Protein AF-H2LC19-F1 (afdb_monomer_lite)

Foldseek 3Di:
DPVVVVVVVLCVQCVVVVNNLLVVLLVLLVVLVPDDPPDQVVNLVSQLVSCVSAVDCVECVHPPHLDDPVLNVVLCVQLVHPVSSNRGDGDPVSSVSSNVSSVVSCVVPRVVVSCPDPVNVVVVVVVVVVVVVVVVVVVVVVVVVVVVVVVVVVVVLVVLLVVVVVLLPDPVSLLLLLLVQVLVVALLNVLSVLLVLLVVLLVCLVPPDDPVVSLVSLVVSCCSAQQDPDPPRHSAQDDVVLSVQLVVCSSPDDSCSCVRVSVRSSVVSSVCSVVSVVLCVVQDDVCSNVVSVVSSVVSVVVVVVVVVVVVVVVVVVVVVVVVVVPDPPPCPVVVVVPPDD

Radius of gyration: 43.17 Å; chains: 1; bounding box: 99×79×77 Å

Organism: Oryzias latipes (NCBI:txid8090)

pLDDT: mean 81.9, std 14.27, range [39.5, 97.62]

Structure (mmCIF, N/CA/C/O backbone):
data_AF-H2LC19-F1
#
_entry.id   AF-H2LC19-F1
#
loop_
_atom_site.group_PDB
_atom_site.id
_atom_site.type_symbol
_atom_site.label_atom_id
_atom_site.label_alt_id
_atom_site.label_comp_id
_atom_site.label_asym_id
_atom_site.label_entity_id
_atom_site.label_seq_id
_atom_site.pdbx_PDB_ins_code
_atom_site.Cartn_x
_atom_site.Cartn_y
_atom_site.Cartn_z
_atom_site.occupancy
_atom_site.B_iso_or_equiv
_atom_site.auth_seq_id
_atom_site.auth_comp_id
_atom_site.auth_asym_id
_atom_site.auth_atom_id
_atom_site.pdbx_PDB_model_num
ATOM 1 N N . MET A 1 1 ? -36.951 10.433 7.144 1.00 52.03 1 MET A N 1
ATOM 2 C CA . MET A 1 1 ? -38.429 10.413 7.216 1.00 52.03 1 MET A CA 1
ATOM 3 C C . MET A 1 1 ? -38.769 11.295 8.400 1.00 52.03 1 MET A C 1
ATOM 5 O O . MET A 1 1 ? -38.008 11.217 9.354 1.00 52.03 1 MET A O 1
ATOM 9 N N . ASP A 1 2 ? -39.803 12.134 8.367 1.00 61.81 2 ASP A N 1
ATOM 10 C CA . ASP A 1 2 ? -40.349 12.590 9.649 1.00 61.81 2 ASP A CA 1
ATOM 11 C C . ASP A 1 2 ? -41.388 11.551 10.070 1.00 61.81 2 ASP A C 1
ATOM 13 O O . ASP A 1 2 ? -42.555 11.627 9.696 1.00 61.81 2 ASP A O 1
ATOM 17 N N . GLU A 1 3 ? -40.919 10.492 10.733 1.00 61.22 3 GLU A N 1
ATOM 18 C CA . GLU A 1 3 ? -41.740 9.372 11.232 1.00 61.22 3 GLU A CA 1
ATOM 19 C C . GLU A 1 3 ? -42.932 9.868 12.060 1.00 61.22 3 GLU A C 1
ATOM 21 O O . GLU A 1 3 ? -43.999 9.256 12.067 1.00 61.22 3 GLU A O 1
ATOM 26 N N . ARG A 1 4 ? -42.788 11.047 12.676 1.00 68.94 4 ARG A N 1
ATOM 27 C CA . ARG A 1 4 ? -43.840 11.714 13.443 1.00 68.94 4 ARG A CA 1
ATOM 28 C C . ARG A 1 4 ? -45.030 12.110 12.579 1.00 68.94 4 ARG A C 1
ATOM 30 O O . ARG A 1 4 ? -46.161 12.069 13.048 1.00 68.94 4 ARG A O 1
ATOM 37 N N . GLN A 1 5 ? -44.799 12.484 11.325 1.00 75.69 5 GLN A N 1
ATOM 38 C CA . GLN A 1 5 ? -45.853 12.994 10.455 1.00 75.69 5 GLN A CA 1
ATOM 39 C C . GLN A 1 5 ? -46.708 11.862 9.871 1.00 75.69 5 GLN A C 1
ATOM 41 O O . GLN A 1 5 ? -47.929 11.988 9.805 1.00 75.69 5 GLN A O 1
ATOM 46 N N . GLU A 1 6 ? -46.102 10.716 9.541 1.00 79.31 6 GLU A N 1
ATOM 47 C CA . GLU A 1 6 ? -46.863 9.523 9.138 1.00 79.31 6 GLU A CA 1
ATOM 48 C C . GLU A 1 6 ? -47.638 8.911 10.312 1.00 79.31 6 GLU A C 1
ATOM 50 O O . GLU A 1 6 ? -48.767 8.464 10.117 1.00 79.31 6 GLU A O 1
ATOM 55 N N . LEU A 1 7 ? -47.109 8.986 11.540 1.00 78.69 7 LEU A N 1
ATOM 56 C CA . LEU A 1 7 ? -47.849 8.582 12.737 1.00 78.69 7 LEU A CA 1
ATOM 57 C C . LEU A 1 7 ? -49.131 9.413 12.926 1.00 78.69 7 LEU A C 1
ATOM 59 O O . LEU A 1 7 ? -50.188 8.854 13.199 1.00 78.69 7 LEU A O 1
ATOM 63 N N . ILE A 1 8 ? -49.076 10.733 12.711 1.00 83.25 8 ILE A N 1
ATOM 64 C CA . ILE A 1 8 ? -50.257 11.616 12.789 1.00 83.25 8 ILE A CA 1
ATOM 65 C C . ILE A 1 8 ? -51.311 11.237 11.738 1.00 83.25 8 ILE A C 1
ATOM 67 O O . ILE A 1 8 ? -52.514 11.228 12.024 1.00 83.25 8 ILE A O 1
ATOM 71 N N . HIS A 1 9 ? -50.875 10.906 10.520 1.00 85.12 9 HIS A N 1
ATOM 72 C CA . HIS A 1 9 ? -51.775 10.443 9.467 1.00 85.12 9 HIS A CA 1
ATOM 73 C C . HIS A 1 9 ? -52.413 9.095 9.811 1.00 85.12 9 HIS A C 1
ATOM 75 O O . HIS A 1 9 ? -53.614 8.932 9.606 1.00 85.12 9 HIS A O 1
ATOM 81 N N . PHE A 1 10 ? -51.649 8.168 10.391 1.00 85.44 10 PHE A N 1
ATOM 82 C CA . PHE A 1 10 ? -52.171 6.881 10.841 1.00 85.44 10 PHE A CA 1
ATOM 83 C C . PHE A 1 10 ? -53.175 7.029 11.992 1.00 85.44 10 PHE A C 1
ATOM 85 O O . PHE A 1 10 ? -54.250 6.439 11.958 1.00 85.44 10 PHE A O 1
ATOM 92 N N . MET A 1 11 ? -52.889 7.891 12.971 1.00 84.19 11 MET A N 1
ATOM 93 C CA . MET A 1 11 ? -53.827 8.198 14.057 1.00 84.19 11 MET A CA 1
ATOM 94 C C . MET A 1 11 ? -55.140 8.798 13.539 1.00 84.19 11 MET A C 1
ATOM 96 O O . MET A 1 11 ? -56.212 8.457 14.035 1.00 84.19 11 MET A O 1
ATOM 100 N N . SER A 1 12 ? -55.067 9.673 12.531 1.00 90.00 12 SER A N 1
ATOM 101 C CA . SER A 1 12 ? -56.264 10.238 11.895 1.00 90.00 12 SER A CA 1
ATOM 102 C C . SER A 1 12 ? -57.059 9.157 11.159 1.00 90.00 12 SER A C 1
ATOM 104 O O . SER A 1 12 ? -58.264 9.062 11.351 1.00 90.00 12 SER A O 1
ATOM 106 N N . PHE A 1 13 ? -56.376 8.279 10.417 1.00 91.94 13 PHE A N 1
ATOM 107 C CA . PHE A 1 13 ? -56.992 7.140 9.734 1.00 91.94 13 PHE A CA 1
ATOM 108 C C . PHE A 1 13 ? -57.747 6.213 10.697 1.00 91.94 13 PHE A C 1
ATOM 110 O O . PHE A 1 13 ? -58.896 5.866 10.431 1.00 91.94 13 PHE A O 1
ATOM 117 N N . LEU A 1 14 ? -57.142 5.855 11.835 1.00 89.62 14 LEU A N 1
ATOM 118 C CA . LEU A 1 14 ? -57.795 5.015 12.844 1.00 89.62 14 LEU A CA 1
ATOM 119 C C . LEU A 1 14 ? -59.026 5.688 13.458 1.00 89.62 14 LEU A C 1
ATOM 121 O O . LEU A 1 14 ? -60.005 5.013 13.762 1.00 89.62 14 LEU A O 1
ATOM 125 N N . ARG A 1 15 ? -58.992 7.009 13.655 1.00 90.62 15 ARG A N 1
ATOM 126 C CA . ARG A 1 15 ? -60.151 7.763 14.148 1.00 90.62 15 ARG A CA 1
ATOM 127 C C . ARG A 1 15 ? -61.302 7.732 13.145 1.00 90.62 15 ARG A C 1
ATOM 129 O O . ARG A 1 15 ? -62.436 7.519 13.552 1.00 90.62 15 ARG A O 1
ATOM 136 N N . ASP A 1 16 ? -61.001 7.908 11.864 1.00 90.50 16 ASP A N 1
ATOM 137 C CA . ASP A 1 16 ? -62.012 7.970 10.805 1.00 90.50 16 ASP A CA 1
ATOM 138 C C . ASP A 1 16 ? -62.680 6.601 10.543 1.00 90.50 16 ASP A C 1
ATOM 140 O O . ASP A 1 16 ? -63.782 6.551 10.006 1.00 90.50 16 ASP A O 1
ATOM 144 N N . HIS A 1 17 ? -62.044 5.500 10.968 1.00 88.06 17 HIS A N 1
ATOM 145 C CA . HIS A 1 17 ? -62.581 4.131 10.908 1.00 88.06 17 HIS A CA 1
ATOM 146 C C . HIS A 1 17 ? -63.090 3.615 12.265 1.00 88.06 17 HIS A C 1
ATOM 148 O O . HIS A 1 17 ? -63.255 2.411 12.435 1.00 88.06 17 HIS A O 1
ATOM 154 N N . GLU A 1 18 ? -63.268 4.498 13.254 1.00 86.56 18 GLU A N 1
ATOM 155 C CA . GLU A 1 18 ? -63.703 4.157 14.622 1.00 86.56 18 GLU A CA 1
ATOM 156 C C . GLU A 1 18 ? -62.784 3.153 15.365 1.00 86.56 18 GLU A C 1
ATOM 158 O O . GLU A 1 18 ? -63.078 2.701 16.467 1.00 86.56 18 GLU A O 1
ATOM 163 N N . ALA A 1 19 ? -61.592 2.884 14.829 1.00 88.69 19 ALA A N 1
ATOM 164 C CA . ALA A 1 19 ? -60.608 1.923 15.331 1.00 88.69 19 ALA A CA 1
ATOM 165 C C . ALA A 1 19 ? -59.613 2.525 16.345 1.00 88.69 19 ALA A C 1
ATOM 167 O O . ALA A 1 19 ? -58.720 1.844 16.853 1.00 88.69 19 ALA A O 1
ATOM 168 N N . SER A 1 20 ? -59.748 3.818 16.662 1.00 89.00 20 SER A N 1
ATOM 169 C CA . SER A 1 20 ? -58.867 4.524 17.610 1.00 89.00 20 SER A CA 1
ATOM 170 C C . SER A 1 20 ? -58.811 3.876 19.000 1.00 89.00 20 SER A C 1
ATOM 172 O O . SER A 1 20 ? -57.798 3.997 19.692 1.00 89.00 20 SER A O 1
ATOM 174 N N . VAL A 1 21 ? -59.863 3.148 19.386 1.00 89.75 21 VAL A N 1
ATOM 175 C CA . VAL A 1 21 ? -59.954 2.414 20.654 1.00 89.75 21 VAL A CA 1
ATOM 176 C C . VAL A 1 21 ? -58.810 1.414 20.839 1.00 89.75 21 VAL A C 1
ATOM 178 O O . VAL A 1 21 ? -58.304 1.290 21.953 1.00 89.75 21 VAL A O 1
ATOM 181 N N . HIS A 1 22 ? -58.321 0.785 19.765 1.00 90.38 22 HIS A N 1
ATOM 182 C CA . HIS A 1 22 ? -57.203 -0.157 19.837 1.00 90.38 22 HIS A CA 1
ATOM 183 C C . HIS A 1 22 ? -55.900 0.536 20.227 1.00 90.38 22 HIS A C 1
ATOM 185 O O . HIS A 1 22 ? -55.217 0.120 21.163 1.00 90.38 22 HIS A O 1
ATOM 191 N N . LEU A 1 23 ? -55.582 1.643 19.556 1.00 88.25 23 LEU A N 1
ATOM 192 C CA . LEU A 1 23 ? -54.375 2.408 19.850 1.00 88.25 23 LEU A CA 1
ATOM 193 C C . LEU A 1 23 ? -54.441 3.035 21.251 1.00 88.25 23 LEU A C 1
ATOM 195 O O . LEU A 1 23 ? -53.448 3.021 21.975 1.00 88.25 23 LEU A O 1
ATOM 199 N N . MET A 1 24 ? -55.613 3.532 21.659 1.00 89.06 24 MET A N 1
ATOM 200 C CA . MET A 1 24 ? -55.823 4.054 23.013 1.00 89.06 24 MET A CA 1
ATOM 201 C C . MET A 1 24 ? -55.659 2.968 24.080 1.00 89.06 24 MET A C 1
ATOM 203 O O . MET A 1 24 ? -55.002 3.209 25.087 1.00 89.06 24 MET A O 1
ATOM 207 N N . CYS A 1 25 ? -56.190 1.765 23.845 1.00 90.19 25 CYS A N 1
ATOM 208 C CA . CYS A 1 25 ? -56.013 0.618 24.734 1.00 90.19 25 CYS A CA 1
ATOM 209 C C . CYS A 1 25 ? -54.530 0.288 24.929 1.00 90.19 25 CYS A C 1
ATOM 211 O O . CYS A 1 25 ? -54.071 0.128 26.060 1.00 90.19 25 CYS A O 1
ATOM 213 N N . TRP A 1 26 ? -53.769 0.223 23.836 1.00 90.25 26 TRP A N 1
ATOM 214 C CA . TRP A 1 26 ? -52.346 -0.092 23.888 1.00 90.25 26 TRP A CA 1
ATOM 215 C C . TRP A 1 26 ? -51.535 0.980 24.642 1.00 90.25 26 TRP A C 1
ATOM 217 O O . TRP A 1 26 ? -50.758 0.640 25.540 1.00 90.25 26 TRP A O 1
ATOM 227 N N . LEU A 1 27 ? -51.772 2.265 24.341 1.00 84.94 27 LEU A N 1
ATOM 228 C CA . LEU A 1 27 ? -51.105 3.404 24.987 1.00 84.94 27 LEU A CA 1
ATOM 229 C C . LEU A 1 27 ? -51.430 3.503 26.481 1.00 84.94 27 LEU A C 1
ATOM 231 O O . LEU A 1 27 ? -50.535 3.722 27.298 1.00 84.94 27 LEU A O 1
ATOM 235 N N . ASP A 1 28 ? -52.698 3.329 26.852 1.00 87.94 28 ASP A N 1
ATOM 236 C CA . ASP A 1 28 ? -53.133 3.384 28.247 1.00 87.94 28 ASP A CA 1
ATOM 237 C C . ASP A 1 28 ? -52.495 2.243 29.070 1.00 87.94 28 ASP A C 1
ATOM 239 O O . ASP A 1 28 ? -52.088 2.444 30.219 1.00 87.94 28 ASP A O 1
ATOM 243 N N . MET A 1 29 ? -52.331 1.054 28.474 1.00 86.75 29 MET A N 1
ATOM 244 C CA . MET A 1 29 ? -51.618 -0.068 29.098 1.00 86.75 29 MET A CA 1
ATOM 245 C C . MET A 1 29 ? -50.108 0.178 29.210 1.00 86.75 29 MET A C 1
ATOM 247 O O . MET A 1 29 ? -49.504 -0.195 30.217 1.00 86.75 29 MET A O 1
ATOM 251 N N . GLU A 1 30 ? -49.495 0.847 28.231 1.00 85.00 30 GLU A N 1
ATOM 252 C CA . GLU A 1 30 ? -48.065 1.181 28.259 1.00 85.00 30 GLU A CA 1
ATOM 253 C C . GLU A 1 30 ? -47.768 2.224 29.345 1.00 85.00 30 GLU A C 1
ATOM 255 O O . GLU A 1 30 ? -46.840 2.073 30.148 1.00 85.00 30 GLU A O 1
ATOM 260 N N . GLN A 1 31 ? -48.621 3.245 29.458 1.00 84.06 31 GLN A N 1
ATOM 261 C CA . GLN A 1 31 ? -48.553 4.238 30.533 1.00 84.06 31 GLN A CA 1
ATOM 262 C C . GLN A 1 31 ? -48.759 3.612 31.920 1.00 84.06 31 GLN A C 1
ATOM 264 O O . GLN A 1 31 ? -48.105 4.000 32.896 1.00 84.06 31 GLN A O 1
ATOM 269 N N . PHE A 1 32 ? -49.640 2.614 32.029 1.00 83.38 32 PHE A N 1
ATOM 270 C CA . PHE A 1 32 ? -49.842 1.879 33.276 1.00 83.38 32 PHE A CA 1
ATOM 271 C C . PHE A 1 32 ? -48.597 1.080 33.695 1.00 83.38 32 PHE A C 1
ATOM 273 O O . PHE A 1 32 ? -48.227 1.086 34.873 1.00 83.38 32 PHE A O 1
ATOM 280 N N . GLN A 1 33 ? -47.920 0.422 32.748 1.00 79.62 33 GLN A N 1
ATOM 281 C CA . GLN A 1 33 ? -46.713 -0.364 33.030 1.00 79.62 33 GLN A CA 1
ATOM 282 C C . GLN A 1 33 ? -45.499 0.500 33.392 1.00 79.62 33 GLN A C 1
ATOM 284 O O . GLN A 1 33 ? -44.739 0.136 34.289 1.00 79.62 33 GLN A O 1
ATOM 289 N N . THR A 1 34 ? -45.345 1.657 32.747 1.00 76.88 34 THR A N 1
ATOM 290 C CA . THR A 1 34 ? -44.222 2.591 32.963 1.00 76.88 34 THR A CA 1
ATOM 291 C C . THR A 1 34 ? -44.352 3.428 34.243 1.00 76.88 34 THR A C 1
ATOM 293 O O . THR A 1 34 ? -43.369 4.004 34.715 1.00 76.88 34 THR A O 1
ATOM 296 N N . SER A 1 35 ? -45.539 3.470 34.856 1.00 72.88 35 SER A N 1
ATOM 297 C CA . SER A 1 35 ? -45.794 4.219 36.093 1.00 72.88 35 SER A CA 1
ATOM 298 C C . SER A 1 35 ? -45.184 3.547 37.350 1.00 72.88 35 SER A C 1
ATOM 300 O O . SER A 1 35 ? -45.303 2.325 37.512 1.00 72.88 35 SER A O 1
ATOM 302 N N . PRO A 1 36 ? -44.599 4.315 38.303 1.00 66.12 36 PRO A N 1
ATOM 303 C CA . PRO A 1 36 ? -43.953 3.778 39.510 1.00 66.12 36 PRO A CA 1
ATOM 304 C C . PRO A 1 36 ? -44.876 2.908 40.384 1.00 66.12 36 PRO A C 1
ATOM 306 O O . PRO A 1 36 ? -46.006 3.282 40.684 1.00 66.12 36 PRO A O 1
ATOM 309 N N . GLN A 1 37 ? -44.374 1.766 40.870 1.00 66.12 37 GLN A N 1
ATOM 310 C CA . GLN A 1 37 ? -45.133 0.778 41.666 1.00 66.12 37 GLN A CA 1
ATOM 311 C C . GLN A 1 37 ? -45.378 1.156 43.141 1.00 66.12 37 GLN A C 1
ATOM 313 O O . GLN A 1 37 ? -45.957 0.368 43.883 1.00 66.12 37 GLN A O 1
ATOM 318 N N . LYS A 1 38 ? -44.932 2.333 43.595 1.00 62.00 38 LYS A N 1
ATOM 319 C CA . LYS A 1 38 ? -44.814 2.657 45.030 1.00 62.00 38 LYS A CA 1
ATOM 320 C C . LYS A 1 38 ? -46.155 2.854 45.767 1.00 62.00 38 LYS A C 1
ATOM 322 O O . LYS A 1 38 ? -46.150 2.900 46.990 1.00 62.00 38 LYS A O 1
ATOM 327 N N . GLU A 1 39 ? -47.289 2.904 45.061 1.00 71.31 39 GLU A N 1
ATOM 328 C CA . GL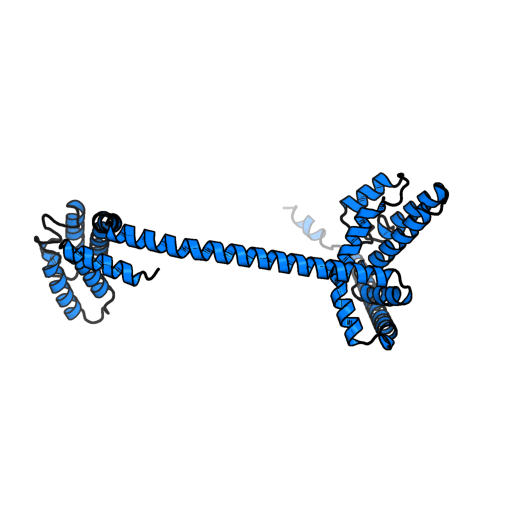U A 1 39 ? -48.627 3.135 45.633 1.00 71.31 39 GLU A CA 1
ATOM 329 C C . GLU A 1 39 ? -49.624 2.045 45.189 1.00 71.31 39 GLU A C 1
ATOM 331 O O . GLU A 1 39 ? -50.301 2.171 44.167 1.00 71.31 39 GLU A O 1
ATOM 336 N N . ALA A 1 40 ? -49.724 0.951 45.953 1.00 70.56 40 ALA A N 1
ATOM 337 C CA . ALA A 1 40 ? -50.527 -0.223 45.582 1.00 70.56 40 ALA A CA 1
ATOM 338 C C . ALA A 1 40 ? -52.036 0.069 45.431 1.00 70.56 40 ALA A C 1
ATOM 340 O O . ALA A 1 40 ? -52.663 -0.431 44.500 1.00 70.56 40 ALA A O 1
ATOM 341 N N . ILE A 1 41 ? -52.607 0.912 46.302 1.00 75.06 41 ILE A N 1
ATOM 342 C CA . ILE A 1 41 ? -54.039 1.274 46.276 1.00 75.06 41 ILE A CA 1
ATOM 343 C C . ILE A 1 41 ? -54.360 2.125 45.037 1.00 75.06 41 ILE A C 1
ATOM 345 O O . ILE A 1 41 ? -55.281 1.812 44.289 1.00 75.06 41 ILE A O 1
ATOM 349 N N . LEU A 1 42 ? -53.546 3.144 44.749 1.00 77.38 42 LEU A N 1
ATOM 350 C CA . LEU A 1 42 ? -53.735 4.007 43.577 1.00 77.38 42 LEU A CA 1
ATOM 351 C C . LEU A 1 42 ? -53.475 3.258 42.261 1.00 77.38 42 LEU A C 1
ATOM 353 O O . LEU A 1 42 ? -54.141 3.512 41.257 1.00 77.38 42 LEU A O 1
ATOM 357 N N . ARG A 1 43 ? -52.549 2.290 42.255 1.00 80.81 43 ARG A N 1
ATOM 358 C CA . ARG A 1 43 ? -52.337 1.383 41.116 1.00 80.81 43 ARG A CA 1
ATOM 359 C C . ARG A 1 43 ? -53.553 0.483 40.882 1.00 80.81 43 ARG A C 1
ATOM 361 O O . ARG A 1 43 ? -53.945 0.297 39.734 1.00 80.81 43 ARG A O 1
ATOM 368 N N . GLN A 1 44 ? -54.168 -0.019 41.951 1.00 81.88 44 GLN A N 1
ATOM 369 C CA . GLN A 1 44 ? -55.379 -0.835 41.881 1.00 81.88 44 GLN A CA 1
ATOM 370 C C . GLN A 1 44 ? -56.577 -0.046 41.330 1.00 81.88 44 GLN A C 1
ATOM 372 O O . GLN A 1 44 ? -57.255 -0.527 40.427 1.00 81.88 44 GLN A O 1
ATOM 377 N N . GLU A 1 45 ? -56.809 1.180 41.800 1.00 82.06 45 GLU A N 1
ATOM 378 C CA . GLU A 1 45 ? -57.887 2.039 41.284 1.00 82.06 45 GLU A CA 1
ATOM 379 C C . GLU A 1 45 ? -57.690 2.399 39.803 1.00 82.06 45 GLU A C 1
ATOM 381 O O . GLU A 1 45 ? -58.642 2.413 39.021 1.00 82.06 45 GLU A O 1
ATOM 386 N N . ARG A 1 46 ? -56.445 2.665 39.387 1.00 84.25 46 ARG A N 1
ATOM 387 C CA . ARG A 1 46 ? -56.110 2.906 37.974 1.00 84.25 46 ARG A CA 1
ATOM 388 C C . ARG A 1 46 ? -56.356 1.668 37.119 1.00 84.25 46 ARG A C 1
ATOM 390 O O . ARG A 1 46 ? -56.927 1.797 36.040 1.00 84.25 46 ARG A O 1
ATOM 397 N N . TRP A 1 47 ? -55.976 0.487 37.609 1.00 86.25 47 TRP A N 1
ATOM 398 C CA . TRP A 1 47 ? -56.268 -0.773 36.929 1.00 86.25 47 TRP A CA 1
ATOM 399 C C . TRP A 1 47 ? -57.773 -0.986 36.768 1.00 86.25 47 TRP A C 1
ATOM 401 O O . TRP A 1 47 ? -58.219 -1.270 35.666 1.00 86.25 47 TRP A O 1
ATOM 411 N N . GLN A 1 48 ? -58.567 -0.782 37.821 1.00 85.50 48 GLN A N 1
ATOM 412 C CA . GLN A 1 48 ? -60.025 -0.941 37.762 1.00 85.50 48 GLN A CA 1
ATOM 413 C C . GLN A 1 48 ? -60.664 -0.062 36.683 1.00 85.50 48 GLN A C 1
ATOM 415 O O . GLN A 1 48 ? -61.528 -0.529 35.947 1.00 85.50 48 GLN A O 1
ATOM 420 N N . ARG A 1 49 ? -60.200 1.187 36.541 1.00 86.44 49 ARG A N 1
ATOM 421 C CA . ARG A 1 49 ? -60.661 2.103 35.482 1.00 86.44 49 ARG A CA 1
ATOM 422 C C . ARG A 1 49 ? -60.254 1.647 34.079 1.00 86.44 49 ARG A C 1
ATOM 424 O O . ARG A 1 49 ? -61.007 1.846 33.135 1.00 86.44 49 ARG A O 1
ATOM 431 N N . LEU A 1 50 ? -59.068 1.059 33.928 1.00 88.44 50 LEU A N 1
ATOM 432 C CA . LEU A 1 50 ? -58.608 0.513 32.647 1.00 88.44 50 LEU A CA 1
ATOM 433 C C . LEU A 1 50 ? -59.350 -0.775 32.283 1.00 88.44 50 LEU A C 1
ATOM 435 O O . LEU A 1 50 ? -59.789 -0.934 31.146 1.00 88.44 50 LEU A O 1
ATOM 439 N N . ALA A 1 51 ? -59.532 -1.666 33.254 1.00 88.00 51 ALA A N 1
ATOM 440 C CA . ALA A 1 51 ? -60.256 -2.914 33.091 1.00 88.00 51 ALA A CA 1
ATOM 441 C C . ALA A 1 51 ? -61.730 -2.662 32.755 1.00 88.00 51 ALA A C 1
ATOM 443 O O . ALA A 1 51 ? -62.244 -3.288 31.839 1.00 88.00 51 ALA A O 1
ATOM 444 N N . SER A 1 52 ? -62.402 -1.707 33.404 1.00 87.69 52 SER A N 1
ATOM 445 C CA . SER A 1 52 ? -63.788 -1.373 33.047 1.00 87.69 52 SER A CA 1
ATOM 446 C C . SER A 1 52 ? -63.909 -0.771 31.644 1.00 87.69 52 SER A C 1
ATOM 448 O O . SER A 1 52 ? -64.872 -1.055 30.934 1.00 87.69 52 SER A O 1
ATOM 450 N N . LYS A 1 53 ? -62.919 0.026 31.222 1.00 90.19 53 LYS A N 1
ATOM 451 C CA . LYS A 1 53 ? -62.899 0.682 29.909 1.00 90.19 53 LYS A CA 1
ATOM 452 C C . LYS A 1 53 ? -62.616 -0.284 28.756 1.00 90.19 53 LYS A C 1
ATOM 454 O O . LYS A 1 53 ? -63.205 -0.119 27.693 1.00 90.19 53 LYS A O 1
ATOM 459 N N . TYR A 1 54 ? -61.729 -1.261 28.950 1.00 90.81 54 TYR A N 1
ATOM 460 C CA . TYR A 1 54 ? -61.255 -2.126 27.863 1.00 90.81 54 TYR A CA 1
ATOM 461 C C . TYR A 1 54 ? -61.627 -3.607 28.031 1.00 90.81 54 TYR A C 1
ATOM 463 O O . TYR A 1 54 ? -61.934 -4.269 27.046 1.00 90.81 54 TYR A O 1
ATOM 471 N N . LEU A 1 55 ? -61.656 -4.151 29.249 1.00 89.19 55 LEU A N 1
ATOM 472 C CA . LEU A 1 55 ? -61.975 -5.562 29.521 1.00 89.19 55 LEU A CA 1
ATOM 473 C C . LEU A 1 55 ? -63.478 -5.758 29.777 1.00 89.19 55 LEU A C 1
ATOM 475 O O . LEU A 1 55 ? -63.901 -6.165 30.862 1.00 89.19 55 LEU A O 1
ATOM 479 N N . ASN A 1 56 ? -64.277 -5.448 28.759 1.00 88.62 56 ASN A N 1
ATOM 480 C CA . ASN A 1 56 ? -65.734 -5.572 28.751 1.00 88.62 56 ASN A CA 1
ATOM 481 C C . ASN A 1 56 ? -66.229 -6.269 27.468 1.00 88.62 56 ASN A C 1
ATOM 483 O O . ASN A 1 56 ? -65.454 -6.530 26.543 1.00 88.62 56 ASN A O 1
ATOM 487 N N . GLU A 1 57 ? -67.526 -6.571 27.429 1.00 86.62 57 GLU A N 1
ATOM 488 C CA . GLU A 1 57 ? -68.199 -7.230 26.299 1.00 86.62 57 GLU A CA 1
ATOM 489 C C . GLU A 1 57 ? -68.385 -6.314 25.080 1.00 86.62 57 GLU A C 1
ATOM 491 O O . GLU A 1 57 ? -68.753 -6.784 24.010 1.00 86.62 57 GLU A O 1
ATOM 496 N N . GLU A 1 58 ? -68.128 -5.012 25.208 1.00 85.50 58 GLU A N 1
ATOM 497 C CA . GLU A 1 58 ? -68.237 -4.066 24.092 1.00 85.50 58 GLU A CA 1
ATOM 498 C C . GLU A 1 58 ? -66.941 -4.009 23.272 1.00 85.50 58 GLU A C 1
ATOM 500 O O . GLU A 1 58 ? -66.979 -3.734 22.074 1.00 85.50 58 GLU A O 1
ATOM 505 N N . TYR A 1 59 ? -65.796 -4.304 23.898 1.00 90.31 59 TYR A N 1
ATOM 506 C CA . TYR A 1 59 ? -64.480 -4.218 23.273 1.00 90.31 59 TYR A CA 1
ATOM 507 C C . TYR A 1 59 ? -63.698 -5.538 23.340 1.00 90.31 59 TYR A C 1
ATOM 509 O O . TYR A 1 59 ? -63.774 -6.342 22.413 1.00 90.31 59 TYR A O 1
ATOM 517 N N . PHE A 1 60 ? -62.934 -5.799 24.409 1.00 89.56 60 PHE A N 1
ATOM 518 C CA . PHE A 1 60 ? -61.974 -6.914 24.421 1.00 89.56 60 PHE A CA 1
ATOM 519 C C . PHE A 1 60 ? -62.632 -8.300 24.457 1.00 89.56 60 PHE A C 1
ATOM 521 O O . PHE A 1 60 ? -62.043 -9.259 23.968 1.00 89.56 60 PHE A O 1
ATOM 528 N N . PHE A 1 61 ? -63.855 -8.415 24.974 1.00 89.25 61 PHE A N 1
ATOM 529 C CA . PHE A 1 61 ? -64.645 -9.653 24.952 1.00 89.25 61 PHE A CA 1
ATOM 530 C C . PHE A 1 61 ? -65.865 -9.560 24.022 1.00 89.25 61 PHE A C 1
ATOM 532 O O . PHE A 1 61 ? -66.751 -10.409 24.078 1.00 89.25 61 PHE A O 1
ATOM 539 N N . GLY A 1 62 ? -65.918 -8.530 23.174 1.00 85.38 62 GLY A N 1
ATOM 540 C CA . GLY A 1 62 ? -67.031 -8.280 22.262 1.00 85.38 62 GLY A CA 1
ATOM 541 C C . GLY A 1 62 ? -66.882 -8.901 20.880 1.00 85.38 62 GLY A C 1
ATOM 542 O O . GLY A 1 62 ? -65.860 -9.488 20.529 1.00 85.38 62 GLY A O 1
ATOM 543 N N . ALA A 1 63 ? -67.913 -8.719 20.052 1.00 80.69 63 ALA A N 1
ATOM 544 C CA . ALA A 1 63 ? -67.942 -9.225 18.677 1.00 80.69 63 ALA A CA 1
ATOM 545 C C . ALA A 1 63 ? -66.874 -8.585 17.764 1.00 80.69 63 ALA A C 1
ATOM 547 O O . ALA A 1 63 ? -66.443 -9.210 16.799 1.00 80.69 63 ALA A O 1
ATOM 548 N N . GLY A 1 64 ? -66.436 -7.360 18.078 1.00 79.75 64 GLY A N 1
ATOM 549 C CA . GLY A 1 64 ? -65.346 -6.645 17.399 1.00 79.75 64 GLY A CA 1
ATOM 550 C C . GLY A 1 64 ? -63.999 -6.753 18.119 1.00 79.75 64 GLY A C 1
ATOM 551 O O . GLY A 1 64 ? -63.181 -5.840 18.020 1.00 79.75 64 GLY A O 1
ATOM 552 N N . SER A 1 65 ? -63.796 -7.810 18.911 1.00 87.50 65 SER A N 1
ATOM 553 C CA . SER A 1 65 ? -62.607 -7.941 19.749 1.00 87.50 65 SER A CA 1
ATOM 554 C C . SER A 1 65 ? -61.315 -8.021 18.924 1.00 87.50 65 SER A C 1
ATOM 556 O O . SER A 1 65 ? -61.266 -8.743 17.925 1.00 87.50 65 SER A O 1
ATOM 558 N N . PRO A 1 66 ? -60.232 -7.354 19.371 1.00 88.19 66 PRO A N 1
ATOM 559 C CA . PRO A 1 66 ? -58.897 -7.551 18.808 1.00 88.19 66 PRO A CA 1
ATOM 560 C C . PRO A 1 66 ? -58.300 -8.930 19.146 1.00 88.19 66 PRO A C 1
ATOM 562 O O . PRO A 1 66 ? -57.261 -9.293 18.601 1.00 88.19 66 PRO A O 1
ATOM 565 N N . ALA A 1 67 ? -58.915 -9.681 20.066 1.00 90.00 67 ALA A N 1
ATOM 566 C CA . ALA A 1 67 ? -58.439 -10.962 20.567 1.00 90.00 67 ALA A CA 1
ATOM 567 C C . ALA A 1 67 ? -59.280 -12.123 20.027 1.00 90.00 67 ALA A C 1
ATOM 569 O O . ALA A 1 67 ? -60.512 -12.088 20.056 1.00 90.00 67 ALA A O 1
ATOM 570 N N . THR A 1 68 ? -58.618 -13.206 19.625 1.00 89.12 68 THR A N 1
ATOM 571 C CA . THR A 1 68 ? -59.294 -14.475 19.318 1.00 89.12 68 THR A CA 1
ATOM 572 C C . THR A 1 68 ? -59.905 -15.096 20.578 1.00 89.12 68 THR A C 1
ATOM 574 O O . THR A 1 68 ? -59.465 -14.832 21.700 1.00 89.12 68 THR A O 1
ATOM 577 N N . GLY A 1 69 ? -60.892 -15.983 20.414 1.00 86.69 69 GLY A N 1
ATOM 578 C CA . GLY A 1 69 ? -61.527 -16.665 21.550 1.00 86.69 69 GLY A CA 1
ATOM 579 C C . GLY A 1 69 ? -60.537 -17.445 22.431 1.00 86.69 69 GLY A C 1
ATOM 580 O O . GLY A 1 69 ? -60.684 -17.471 23.651 1.00 86.69 69 GLY A O 1
ATOM 581 N N . GLU A 1 70 ? -59.485 -18.021 21.843 1.00 88.50 70 GLU A N 1
ATOM 582 C CA . GLU A 1 70 ? -58.424 -18.715 22.588 1.00 88.50 70 GLU A CA 1
ATOM 583 C C . GLU A 1 70 ? -57.568 -17.745 23.414 1.00 88.50 70 GLU A C 1
ATOM 585 O O . GLU A 1 70 ? -57.271 -18.012 24.581 1.00 88.50 70 GLU A O 1
ATOM 590 N N . GLN A 1 71 ? -57.222 -16.590 22.841 1.00 90.25 71 GLN A N 1
ATOM 591 C CA . GLN A 1 71 ? -56.482 -15.533 23.534 1.00 90.25 71 GLN A CA 1
ATOM 592 C C . GLN A 1 71 ? -57.300 -14.940 24.687 1.00 90.25 71 GLN A C 1
ATOM 594 O O . GLN A 1 71 ? -56.783 -14.776 25.791 1.00 90.25 71 GLN A O 1
ATOM 599 N N . GLN A 1 72 ? -58.598 -14.705 24.486 1.00 89.88 72 GLN A N 1
ATOM 600 C CA . GLN A 1 72 ? -59.503 -14.257 25.548 1.00 89.88 72 GLN A CA 1
ATOM 601 C C . GLN A 1 72 ? -59.539 -15.254 26.719 1.00 89.88 72 GLN A C 1
ATOM 603 O O . GLN A 1 72 ? -59.392 -14.862 27.879 1.00 89.88 72 GLN A O 1
ATOM 608 N N . GLN A 1 73 ? -59.656 -16.555 26.431 1.00 87.06 73 GLN A N 1
ATOM 609 C CA . GLN A 1 73 ? -59.610 -17.606 27.455 1.00 87.06 73 GLN A CA 1
ATOM 610 C C . GLN A 1 73 ? -58.256 -17.655 28.171 1.00 87.06 73 GLN A C 1
ATOM 612 O O . GLN A 1 73 ? -58.201 -17.880 29.381 1.00 87.06 73 GLN A O 1
ATOM 617 N N . GLN A 1 74 ? -57.159 -17.420 27.451 1.00 87.81 74 GLN A N 1
ATOM 618 C CA . GLN A 1 74 ? -55.826 -17.375 28.038 1.00 87.81 74 GLN A CA 1
ATOM 619 C C . GLN A 1 74 ? -55.672 -16.219 29.032 1.00 87.81 74 GLN A C 1
ATOM 621 O O . GLN A 1 74 ? -55.172 -16.437 30.137 1.00 87.81 74 GLN A O 1
ATOM 626 N N . ILE A 1 75 ? -56.176 -15.028 28.704 1.00 88.06 75 ILE A N 1
ATOM 627 C CA . ILE A 1 75 ? -56.188 -13.879 29.620 1.00 88.06 75 ILE A CA 1
ATOM 628 C C . ILE A 1 75 ? -57.026 -14.169 30.872 1.00 88.06 75 ILE A C 1
ATOM 630 O O . ILE A 1 75 ? -56.576 -13.904 31.988 1.00 88.06 75 ILE A O 1
ATOM 634 N N . VAL A 1 76 ? -58.204 -14.785 30.719 1.00 87.94 76 VAL A N 1
ATOM 635 C CA . VAL A 1 76 ? -59.058 -15.191 31.853 1.00 87.94 76 VAL A CA 1
ATOM 636 C C . VAL A 1 76 ? -58.335 -16.189 32.767 1.00 87.94 76 VAL A C 1
ATOM 638 O O . VAL A 1 76 ? -58.412 -16.075 33.994 1.00 87.94 76 VAL A O 1
ATOM 641 N N . ARG A 1 77 ? -57.595 -17.149 32.194 1.00 86.19 77 ARG A N 1
ATOM 642 C CA . ARG A 1 77 ? -56.786 -18.113 32.960 1.00 86.19 77 ARG A CA 1
ATOM 643 C C . ARG A 1 77 ? -55.662 -17.428 33.730 1.00 86.19 77 ARG A C 1
ATOM 645 O O . ARG A 1 77 ? -55.498 -17.698 34.917 1.00 86.19 77 ARG A O 1
ATOM 652 N N . LEU A 1 78 ? -54.930 -16.518 33.087 1.00 84.69 78 LEU A N 1
ATOM 653 C CA . LEU A 1 78 ? -53.846 -15.759 33.721 1.00 84.69 78 LEU A CA 1
ATOM 654 C C . LEU A 1 78 ? -54.349 -14.819 34.829 1.00 84.69 78 LEU A C 1
ATOM 656 O O . LEU A 1 78 ? -53.630 -14.566 35.794 1.00 84.69 78 LEU A O 1
ATOM 660 N N . ALA A 1 79 ? -55.592 -14.347 34.726 1.00 82.69 79 ALA A N 1
ATOM 661 C CA . ALA A 1 79 ? -56.266 -13.570 35.762 1.00 82.69 79 ALA A CA 1
ATOM 662 C C . ALA A 1 79 ? -56.772 -14.410 36.949 1.00 82.69 79 ALA A C 1
ATOM 664 O O . ALA A 1 79 ? -57.095 -13.862 38.005 1.00 82.69 79 ALA A O 1
ATOM 665 N N . GLY A 1 80 ? -56.843 -15.737 36.801 1.00 81.44 80 GLY A N 1
ATOM 666 C CA . GLY A 1 80 ? -57.413 -16.633 37.805 1.00 81.44 80 GLY A CA 1
ATOM 667 C C . GLY A 1 80 ? -58.945 -16.602 37.859 1.00 81.44 80 GLY A C 1
ATOM 668 O O . GLY A 1 80 ? -59.507 -16.851 38.92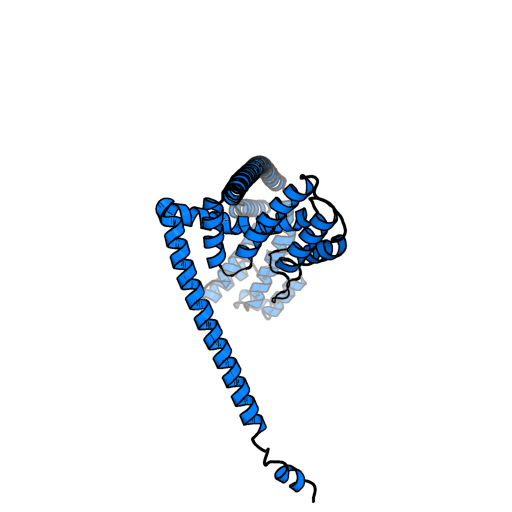4 1.00 81.44 80 GLY A O 1
ATOM 669 N N . GLY A 1 81 ? -59.604 -16.284 36.739 1.00 81.69 81 GLY A N 1
ATOM 670 C CA . GLY A 1 81 ? -61.062 -16.265 36.589 1.00 81.69 81 GLY A CA 1
ATOM 671 C C . GLY A 1 81 ? -61.625 -14.904 36.148 1.00 81.69 81 GLY A C 1
ATOM 672 O O . GLY A 1 81 ? -60.990 -13.869 36.365 1.00 81.69 81 GLY A O 1
ATOM 673 N N . PRO A 1 82 ? -62.830 -14.877 35.544 1.00 77.75 82 PRO A N 1
ATOM 674 C CA . PRO A 1 82 ? -63.412 -13.659 34.972 1.00 77.75 82 PRO A CA 1
ATOM 675 C C . PRO A 1 82 ? -63.727 -12.593 36.033 1.00 77.75 82 PRO A C 1
ATOM 677 O O . PRO A 1 82 ? -63.498 -11.409 35.807 1.00 77.75 82 PRO A O 1
ATOM 680 N N . GLU A 1 83 ? -64.137 -13.007 37.234 1.00 77.00 83 GLU A N 1
ATOM 681 C CA . GLU A 1 83 ? -64.423 -12.114 38.371 1.00 77.00 83 GLU A CA 1
ATOM 682 C C . GLU A 1 83 ? -63.185 -11.328 38.846 1.00 77.00 83 GLU A C 1
ATOM 684 O O . GLU A 1 83 ? -63.289 -10.260 39.458 1.00 77.00 83 GLU A O 1
ATOM 689 N N . ARG A 1 84 ? -61.984 -11.845 38.556 1.00 80.12 84 ARG A N 1
ATOM 690 C CA . ARG A 1 84 ? -60.707 -11.260 38.984 1.00 80.12 84 ARG A CA 1
ATOM 691 C C . ARG A 1 84 ? -60.120 -10.269 37.987 1.00 80.12 84 ARG A C 1
ATOM 693 O O . ARG A 1 84 ? -59.298 -9.453 38.393 1.00 80.12 84 ARG A O 1
ATOM 700 N N . LEU A 1 85 ? -60.597 -10.267 36.738 1.00 79.38 85 LEU A N 1
ATOM 701 C CA . LEU A 1 85 ? -60.155 -9.335 35.691 1.00 79.38 85 LEU A CA 1
ATOM 702 C C . LEU A 1 85 ? -60.388 -7.870 36.077 1.00 79.38 85 LEU A C 1
ATOM 704 O O . LEU A 1 85 ? -59.551 -7.012 35.798 1.00 79.38 85 LEU A O 1
ATOM 708 N N . GLN A 1 86 ? -61.509 -7.593 36.747 1.00 74.19 86 GLN A N 1
ATOM 709 C CA . GLN A 1 86 ? -61.903 -6.240 37.143 1.00 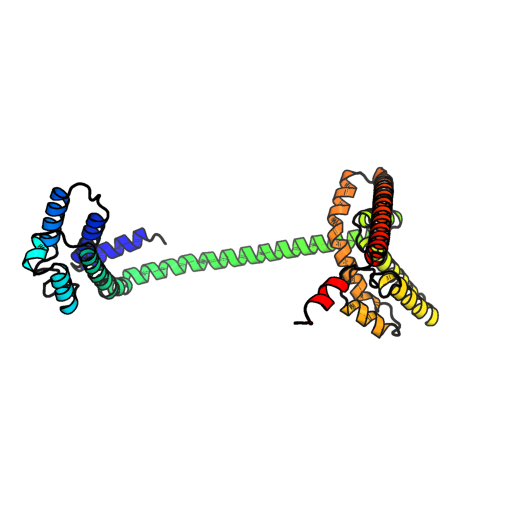74.19 86 GLN A CA 1
ATOM 710 C C . GLN A 1 86 ? -61.622 -5.940 38.621 1.00 74.19 86 GLN A C 1
ATOM 712 O O . GLN A 1 86 ? -61.487 -4.779 38.991 1.00 74.19 86 GLN A O 1
ATOM 717 N N . SER A 1 87 ? -61.513 -6.954 39.487 1.00 71.44 87 SER A N 1
ATOM 718 C CA . SER A 1 87 ? -61.406 -6.743 40.938 1.00 71.44 87 SER A CA 1
ATOM 719 C C . SER A 1 87 ? -59.970 -6.606 41.453 1.00 71.44 87 SER A C 1
ATOM 721 O O . SER A 1 87 ? -59.770 -5.948 42.474 1.00 71.44 87 SER A O 1
ATOM 723 N N . GLN A 1 88 ? -58.965 -7.157 40.762 1.00 77.25 88 GLN A N 1
ATOM 724 C CA . GLN A 1 88 ? -57.555 -7.126 41.179 1.00 77.25 88 GLN A CA 1
ATOM 725 C C . GLN A 1 88 ? -56.633 -6.779 40.006 1.00 77.25 88 GLN A C 1
ATOM 727 O O . GLN A 1 88 ? -56.924 -7.117 38.863 1.00 77.25 88 GLN A O 1
ATOM 732 N N . CYS A 1 89 ? -55.524 -6.091 40.288 1.00 80.00 89 CYS A N 1
ATOM 733 C CA . CYS A 1 89 ? -54.492 -5.797 39.300 1.00 80.00 89 CYS A CA 1
ATOM 734 C C . CYS A 1 89 ? -53.948 -7.102 38.729 1.00 80.00 89 CYS A C 1
ATOM 736 O O . CYS A 1 89 ? -53.479 -7.968 39.474 1.00 80.00 89 CYS A O 1
ATOM 738 N N . LEU A 1 90 ? -53.985 -7.224 37.405 1.00 81.06 90 LEU A N 1
ATOM 739 C CA . LEU A 1 90 ? -53.461 -8.402 36.740 1.00 81.06 90 LEU A CA 1
ATOM 740 C C . LEU A 1 90 ? -51.937 -8.503 36.890 1.00 81.06 90 LEU A C 1
ATOM 742 O O . LEU A 1 90 ? -51.252 -7.478 36.994 1.00 81.06 90 LEU A O 1
ATOM 746 N N . PRO A 1 91 ? -51.383 -9.731 36.870 1.00 82.25 91 PRO A N 1
ATOM 747 C CA . PRO A 1 91 ? -49.947 -9.928 36.743 1.00 82.25 91 PRO A CA 1
ATOM 748 C C . PRO A 1 91 ? -49.419 -9.227 35.488 1.00 82.25 91 PRO A C 1
ATOM 750 O O . PRO A 1 91 ? -50.077 -9.247 34.448 1.00 82.25 91 PRO A O 1
ATOM 753 N N . ASN A 1 92 ? -48.205 -8.670 35.549 1.00 81.25 92 ASN A N 1
ATOM 754 C CA . ASN A 1 92 ? -47.603 -7.965 34.408 1.00 81.25 92 ASN A CA 1
ATOM 755 C C . ASN A 1 92 ? -47.589 -8.818 33.128 1.00 81.25 92 ASN A C 1
ATOM 757 O O . ASN A 1 92 ? -47.831 -8.283 32.057 1.00 81.25 92 ASN A O 1
ATOM 761 N N . ALA A 1 93 ? -47.399 -10.137 33.250 1.00 81.25 93 ALA A N 1
ATOM 762 C CA . ALA A 1 93 ? -47.456 -11.067 32.122 1.00 81.25 93 ALA A CA 1
ATOM 763 C C . ALA A 1 93 ? -48.813 -11.051 31.393 1.00 81.25 93 ALA A C 1
ATOM 765 O O . ALA A 1 93 ? -48.850 -11.094 30.172 1.00 81.25 93 ALA A O 1
ATOM 766 N N . ALA A 1 94 ? -49.928 -10.934 32.121 1.00 83.06 94 ALA A N 1
ATOM 767 C CA . ALA A 1 94 ? -51.256 -10.857 31.516 1.00 83.06 94 ALA A CA 1
ATOM 768 C C . ALA A 1 94 ? -51.510 -9.491 30.859 1.00 83.06 94 ALA A C 1
ATOM 770 O O . ALA A 1 94 ? -52.141 -9.422 29.813 1.00 83.06 94 ALA A O 1
ATOM 771 N N . ILE A 1 95 ? -51.000 -8.401 31.444 1.00 84.12 95 ILE A N 1
ATOM 772 C CA . ILE A 1 95 ? -51.110 -7.055 30.853 1.00 84.12 95 ILE A CA 1
ATOM 773 C C . ILE A 1 95 ? -50.282 -6.971 29.566 1.00 84.12 95 ILE A C 1
ATOM 775 O O . ILE A 1 95 ? -50.726 -6.388 28.582 1.00 84.12 95 ILE A O 1
ATOM 779 N N . GLN A 1 96 ? -49.096 -7.574 29.572 1.00 84.56 96 GLN A N 1
ATOM 780 C CA . GLN A 1 96 ? -48.214 -7.641 28.415 1.00 84.56 96 GLN A CA 1
ATOM 781 C C . GLN A 1 96 ? -48.834 -8.481 27.290 1.00 84.56 96 GLN A C 1
ATOM 783 O O . GLN A 1 96 ? -48.871 -8.026 26.153 1.00 84.56 96 GLN A O 1
ATOM 788 N N . GLU A 1 97 ? -49.447 -9.621 27.621 1.00 86.00 97 GLU A N 1
ATOM 789 C CA . GLU A 1 97 ? -50.197 -10.434 26.656 1.00 86.00 97 GLU A CA 1
ATOM 790 C C . GLU A 1 97 ? -51.344 -9.637 26.006 1.00 86.00 97 GLU A C 1
ATOM 792 O O . GLU A 1 97 ? -51.506 -9.656 24.788 1.00 86.00 97 GLU A O 1
ATOM 797 N N . ILE A 1 98 ? -52.109 -8.861 26.787 1.00 87.44 98 ILE A N 1
ATOM 798 C CA . ILE A 1 98 ? -53.170 -8.000 26.238 1.00 87.44 98 ILE A CA 1
ATOM 799 C C . ILE A 1 98 ? -52.586 -6.939 25.289 1.00 87.44 98 ILE A C 1
ATOM 801 O O . ILE A 1 98 ? -53.154 -6.686 24.226 1.00 87.44 98 ILE A O 1
ATOM 805 N N . GLN A 1 99 ? -51.452 -6.326 25.642 1.00 88.12 99 GLN A N 1
ATOM 806 C CA . GLN A 1 99 ? -50.789 -5.360 24.766 1.00 88.12 99 GLN A CA 1
ATOM 807 C C . GLN A 1 99 ? -50.319 -5.982 23.456 1.00 88.12 99 GLN A C 1
ATOM 809 O O . GLN A 1 99 ? -50.476 -5.352 22.412 1.00 88.12 99 GLN A O 1
ATOM 814 N N . ASP A 1 100 ? -49.754 -7.183 23.499 1.00 87.31 100 ASP A N 1
ATOM 815 C CA . ASP A 1 100 ? -49.252 -7.858 22.305 1.00 87.31 100 ASP A CA 1
ATOM 816 C C . ASP A 1 100 ? -50.401 -8.268 21.383 1.00 87.31 100 ASP A C 1
ATOM 818 O O . ASP A 1 100 ? -50.326 -8.044 20.178 1.00 87.31 100 ASP A O 1
ATOM 822 N N . ILE A 1 101 ? -51.521 -8.733 21.942 1.00 90.75 101 ILE A N 1
ATOM 823 C CA . ILE A 1 101 ? -52.739 -9.006 21.171 1.00 90.75 101 ILE A CA 1
ATOM 824 C C . ILE A 1 101 ? -53.234 -7.742 20.454 1.00 90.75 101 ILE A C 1
ATOM 826 O O . ILE A 1 101 ? -53.481 -7.762 19.248 1.00 90.75 101 ILE A O 1
ATOM 830 N N . VAL A 1 102 ? -53.353 -6.621 21.173 1.00 89.31 102 VAL A N 1
ATOM 831 C CA . VAL A 1 102 ? -53.845 -5.361 20.594 1.00 89.31 102 VAL A CA 1
ATOM 832 C C . VAL A 1 102 ? -52.862 -4.801 19.563 1.00 89.31 102 VAL A C 1
ATOM 834 O O . VAL A 1 102 ? -53.290 -4.319 18.515 1.00 89.31 102 VAL A O 1
ATOM 837 N N . ARG A 1 103 ? -51.553 -4.893 19.822 1.00 86.50 103 ARG A N 1
ATOM 838 C CA . ARG A 1 103 ? -50.504 -4.491 18.877 1.00 86.50 103 ARG A CA 1
ATOM 839 C C . ARG A 1 103 ? -50.596 -5.301 17.588 1.00 86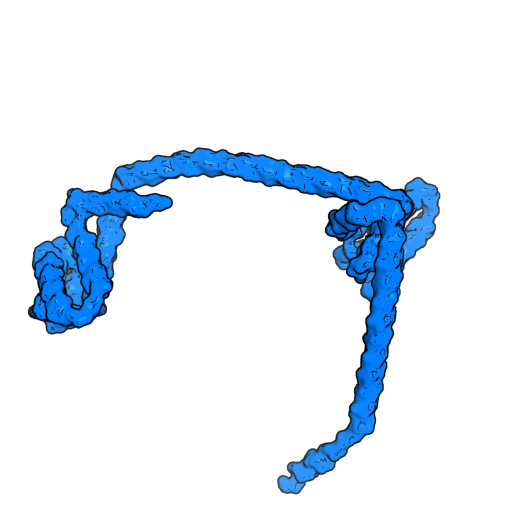.50 103 ARG A C 1
ATOM 841 O O . ARG A 1 103 ? -50.698 -4.704 16.521 1.00 86.50 103 ARG A O 1
ATOM 848 N N . ASN A 1 104 ? -50.623 -6.628 17.692 1.00 88.88 104 ASN A N 1
ATOM 849 C CA . ASN A 1 104 ? -50.696 -7.520 16.536 1.00 88.88 104 ASN A CA 1
ATOM 850 C C . ASN A 1 104 ? -51.964 -7.249 15.723 1.00 88.88 104 ASN A C 1
ATOM 852 O O . ASN A 1 104 ? -51.902 -7.132 14.504 1.00 88.88 104 ASN A O 1
ATOM 856 N N . HIS A 1 105 ? -53.101 -7.029 16.386 1.00 90.12 105 HIS A N 1
ATOM 857 C CA . HIS A 1 105 ? -54.337 -6.677 15.695 1.00 90.12 105 HIS A CA 1
ATOM 858 C C . HIS A 1 105 ? -54.217 -5.369 14.889 1.00 90.12 105 HIS A C 1
ATOM 860 O O . HIS A 1 105 ? -54.663 -5.299 13.740 1.00 90.12 105 HIS A O 1
ATOM 866 N N . ILE A 1 106 ? -53.580 -4.336 15.456 1.00 87.31 106 ILE A N 1
ATOM 867 C CA . ILE A 1 106 ? -53.305 -3.075 14.751 1.00 87.31 106 ILE A CA 1
ATOM 868 C C . ILE A 1 106 ? -52.362 -3.310 13.563 1.00 87.31 106 ILE A C 1
ATOM 870 O O . ILE A 1 106 ? -52.625 -2.795 12.475 1.00 87.31 106 ILE A O 1
ATOM 874 N N . GLU A 1 107 ? -51.294 -4.082 13.753 1.00 86.31 107 GLU A N 1
ATOM 875 C CA . GLU A 1 107 ? -50.270 -4.355 12.737 1.00 86.31 107 GLU A CA 1
ATOM 876 C C . GLU A 1 107 ? -50.772 -5.225 11.579 1.00 86.31 107 GLU A C 1
ATOM 878 O O . GLU A 1 107 ? -50.367 -5.010 10.438 1.00 86.31 107 GLU A O 1
ATOM 883 N N . GLU A 1 108 ? -51.669 -6.172 11.840 1.00 86.75 108 GLU A N 1
ATOM 884 C CA . GLU A 1 108 ? -52.163 -7.111 10.829 1.00 86.75 108 GLU A CA 1
ATOM 885 C C . GLU A 1 108 ? -53.431 -6.616 10.124 1.00 86.75 108 GLU A C 1
ATOM 887 O O . GLU A 1 108 ? -53.644 -6.921 8.952 1.00 86.75 108 GLU A O 1
ATOM 892 N N . THR A 1 109 ? -54.263 -5.820 10.802 1.00 86.25 109 THR A N 1
ATOM 893 C CA . THR A 1 109 ? -55.574 -5.407 10.266 1.00 86.25 109 THR A CA 1
ATOM 894 C C . THR A 1 109 ? -55.552 -3.971 9.754 1.00 86.25 109 THR A C 1
ATOM 896 O O . THR A 1 109 ? -55.923 -3.675 8.613 1.00 86.25 109 THR A O 1
ATOM 899 N N . TRP A 1 110 ? -55.097 -3.045 10.596 1.00 88.50 110 TRP A N 1
ATOM 900 C CA . TRP A 1 110 ? -55.277 -1.615 10.354 1.00 88.50 110 TRP A CA 1
ATOM 901 C C . TRP A 1 110 ? -54.078 -0.974 9.666 1.00 88.50 110 TRP A C 1
ATOM 903 O O . TRP A 1 110 ? -54.251 -0.114 8.800 1.00 88.50 110 TRP A O 1
ATOM 913 N N . LEU A 1 111 ? -52.864 -1.414 9.995 1.00 83.62 111 LEU A N 1
ATOM 914 C CA . LEU A 1 111 ? -51.645 -0.928 9.363 1.00 83.62 111 LEU A CA 1
ATOM 915 C C . LEU A 1 111 ? -51.609 -1.244 7.856 1.00 83.62 111 LEU A C 1
ATOM 917 O O . LEU A 1 111 ? -51.367 -0.315 7.084 1.00 83.62 111 LEU A O 1
ATOM 921 N N . PRO A 1 112 ? -51.921 -2.464 7.374 1.00 88.12 112 PRO A N 1
ATOM 922 C CA . PRO A 1 112 ? -51.906 -2.749 5.941 1.00 88.12 112 PRO A CA 1
ATOM 923 C C . PRO A 1 112 ? -52.981 -1.951 5.201 1.00 88.12 112 PRO A C 1
ATOM 925 O O . PRO A 1 112 ? -52.727 -1.430 4.115 1.00 88.12 112 PRO A O 1
ATOM 928 N N . SER A 1 113 ? -54.146 -1.774 5.829 1.00 87.25 113 SER A N 1
ATOM 929 C CA . SER A 1 113 ? -55.243 -0.958 5.305 1.00 87.25 113 SER A CA 1
ATOM 930 C C . SER A 1 113 ? -54.836 0.510 5.144 1.00 87.25 113 SER A C 1
ATOM 932 O O . SER A 1 113 ? -55.085 1.107 4.098 1.00 87.25 113 SER A O 1
ATOM 934 N N . PHE A 1 114 ? -54.127 1.080 6.124 1.00 87.44 114 PHE A N 1
ATOM 935 C CA . PHE A 1 114 ? -53.563 2.426 6.023 1.00 87.44 114 PHE A CA 1
ATOM 936 C C . PHE A 1 114 ? -52.510 2.536 4.913 1.00 87.44 114 PHE A C 1
ATOM 938 O O . PHE A 1 114 ? -52.541 3.477 4.116 1.00 87.44 114 PHE A O 1
ATOM 945 N N . LEU A 1 115 ? -51.589 1.573 4.826 1.00 83.81 115 LEU A N 1
ATOM 946 C CA . LEU A 1 115 ? -50.533 1.556 3.809 1.00 83.81 115 LEU A CA 1
ATOM 947 C C . LEU A 1 115 ? -51.097 1.409 2.386 1.00 83.81 115 LEU A C 1
ATOM 949 O O . LEU A 1 115 ? -50.499 1.907 1.432 1.00 83.81 115 LEU A O 1
ATOM 953 N N . ALA A 1 116 ? -52.261 0.774 2.240 1.00 86.00 116 ALA A N 1
ATOM 954 C CA . ALA A 1 116 ? -52.973 0.644 0.973 1.00 86.00 116 ALA A CA 1
ATOM 955 C C . ALA A 1 116 ? -53.727 1.922 0.551 1.00 86.00 116 ALA A C 1
ATOM 957 O O . ALA A 1 116 ? -54.207 1.996 -0.583 1.00 86.00 116 ALA A O 1
ATOM 958 N N . THR A 1 117 ? -53.823 2.944 1.413 1.00 88.81 117 THR A N 1
ATOM 959 C CA . THR A 1 117 ? -54.551 4.176 1.077 1.00 88.81 117 THR A CA 1
ATOM 960 C C . THR A 1 117 ? -53.894 4.941 -0.084 1.00 88.81 117 THR A C 1
ATOM 962 O O . THR A 1 117 ? -52.656 5.021 -0.192 1.00 88.81 117 THR A O 1
ATOM 965 N N . PRO A 1 118 ? -54.701 5.548 -0.976 1.00 85.62 118 PRO A N 1
ATOM 966 C CA . PRO A 1 118 ? -54.177 6.361 -2.068 1.00 85.62 118 PRO A CA 1
ATOM 967 C C . PRO A 1 118 ? -53.419 7.589 -1.548 1.00 85.62 118 PRO A C 1
ATOM 969 O O . PRO A 1 118 ? -52.429 7.998 -2.160 1.00 85.62 118 PRO A O 1
ATOM 972 N N . GLU A 1 119 ? -53.812 8.137 -0.397 1.00 85.44 119 GLU A N 1
ATOM 973 C CA . GLU A 1 119 ? -53.142 9.253 0.269 1.00 85.44 119 GLU A CA 1
ATOM 974 C C . GLU A 1 119 ? -51.720 8.871 0.693 1.00 85.44 119 GLU A C 1
ATOM 976 O O . GLU A 1 119 ? -50.778 9.615 0.402 1.00 85.44 119 GLU A O 1
ATOM 981 N N . PHE A 1 120 ? -51.539 7.702 1.323 1.00 83.62 120 PHE A N 1
ATOM 982 C CA . PHE A 1 120 ? -50.218 7.191 1.695 1.00 83.62 120 PHE A CA 1
ATOM 983 C C . PHE A 1 120 ? -49.355 6.929 0.455 1.00 83.62 120 PHE A C 1
ATOM 985 O O . PHE A 1 120 ? -48.224 7.412 0.353 1.00 83.62 120 PHE A O 1
ATOM 992 N N . THR A 1 121 ? -49.914 6.248 -0.548 1.00 83.00 121 THR A N 1
ATOM 993 C CA . THR A 1 121 ? -49.201 5.931 -1.795 1.00 83.00 121 THR A CA 1
ATOM 994 C C . THR A 1 121 ? -48.753 7.192 -2.542 1.00 83.00 121 THR A C 1
ATOM 996 O O . THR A 1 121 ? -47.645 7.241 -3.086 1.00 83.00 121 THR A O 1
ATOM 999 N N . LYS A 1 122 ? -49.585 8.241 -2.561 1.00 85.19 122 LYS A N 1
ATOM 1000 C CA . LYS A 1 122 ? -49.254 9.539 -3.162 1.00 85.19 122 LYS A CA 1
ATOM 1001 C C . LYS A 1 122 ? -48.096 10.219 -2.425 1.00 85.19 122 LYS A C 1
ATOM 1003 O O . LYS A 1 122 ? -47.125 10.603 -3.077 1.00 85.19 122 LYS A O 1
ATOM 1008 N N . ARG A 1 123 ? -48.136 10.275 -1.085 1.00 83.75 123 ARG A N 1
ATOM 1009 C CA . ARG A 1 123 ? -47.041 10.835 -0.267 1.00 83.75 123 ARG A CA 1
ATOM 1010 C C . ARG A 1 123 ? -45.714 10.099 -0.487 1.00 83.75 123 ARG A C 1
ATOM 1012 O O . ARG A 1 123 ? -44.668 10.742 -0.586 1.00 83.75 123 ARG A O 1
ATOM 1019 N N . GLN A 1 124 ? -45.739 8.772 -0.654 1.00 76.62 124 GLN A N 1
ATOM 1020 C CA . GLN A 1 124 ? -44.528 8.006 -0.979 1.00 76.62 124 GLN A CA 1
ATOM 1021 C C . GLN A 1 124 ? -43.998 8.302 -2.393 1.00 76.62 124 GLN A C 1
ATOM 1023 O O . GLN A 1 124 ? -42.790 8.458 -2.579 1.00 76.62 124 GLN A O 1
ATOM 1028 N N . LYS A 1 125 ? -44.874 8.438 -3.398 1.00 74.75 125 LYS A N 1
ATOM 1029 C CA . LYS A 1 125 ? -44.472 8.748 -4.786 1.00 74.75 125 LYS A CA 1
ATOM 1030 C C . LYS A 1 125 ? -43.858 10.143 -4.932 1.00 74.75 125 LYS A C 1
ATOM 1032 O O . LYS A 1 125 ? -42.850 10.294 -5.628 1.00 74.75 125 LYS A O 1
ATOM 1037 N N . ASP A 1 126 ? -44.416 11.144 -4.257 1.00 71.62 126 ASP A N 1
ATOM 1038 C CA . ASP A 1 126 ? -43.912 12.523 -4.308 1.00 71.62 126 ASP A CA 1
ATOM 1039 C C . ASP A 1 126 ? -42.517 12.646 -3.659 1.00 71.62 126 ASP A C 1
ATOM 1041 O O . ASP A 1 126 ? -41.652 13.379 -4.144 1.00 71.62 126 ASP A O 1
ATOM 1045 N N . LYS A 1 127 ? -42.229 11.821 -2.645 1.00 62.66 127 LYS A N 1
ATOM 1046 C CA . LYS A 1 127 ? -40.907 11.708 -2.010 1.00 62.66 127 LYS A CA 1
ATOM 1047 C C . LYS A 1 127 ? -39.845 11.077 -2.922 1.00 62.66 127 LYS A C 1
ATOM 1049 O O . LYS A 1 127 ? -38.709 11.551 -2.955 1.00 62.66 127 LYS A O 1
ATOM 1054 N N . VAL A 1 128 ? -40.200 10.045 -3.695 1.00 59.06 128 VAL A N 1
ATOM 1055 C CA . VAL A 1 128 ? -39.280 9.402 -4.659 1.00 59.06 128 VAL A CA 1
ATOM 1056 C C . VAL A 1 128 ? -38.899 10.366 -5.791 1.00 59.06 128 VAL A C 1
ATOM 1058 O O . VAL A 1 128 ? -37.740 10.395 -6.208 1.00 59.06 128 VAL A O 1
ATOM 1061 N N . LYS A 1 129 ? -39.831 11.220 -6.240 1.00 56.66 129 LYS A N 1
ATOM 1062 C CA . LYS A 1 129 ? -39.553 12.260 -7.249 1.00 56.66 129 LYS A CA 1
ATOM 1063 C C . LYS A 1 129 ? -38.570 13.329 -6.759 1.00 56.66 129 LYS A C 1
ATOM 1065 O O . LYS A 1 129 ? -37.694 13.728 -7.522 1.00 56.66 129 LYS A O 1
ATOM 1070 N N . LEU A 1 130 ? -38.663 13.747 -5.496 1.00 54.28 130 LEU A N 1
ATOM 1071 C CA . LEU A 1 130 ? -37.731 14.713 -4.896 1.00 54.28 130 LEU A CA 1
ATOM 1072 C C . LEU A 1 130 ? -36.330 14.111 -4.651 1.00 54.28 130 LEU A C 1
ATOM 1074 O O . LEU A 1 130 ? -35.329 14.795 -4.843 1.00 54.28 130 LEU A O 1
ATOM 1078 N N . GLN A 1 131 ? -36.233 12.818 -4.317 1.00 48.00 131 GLN A N 1
ATOM 1079 C CA . GLN A 1 131 ? -34.946 12.128 -4.110 1.00 48.00 131 GLN A CA 1
ATOM 1080 C C . GLN A 1 131 ? -34.221 11.740 -5.416 1.00 48.00 131 GLN A C 1
ATOM 1082 O O . GLN A 1 131 ? -32.990 11.655 -5.437 1.00 48.00 131 GLN A O 1
ATOM 1087 N N . GLY A 1 132 ? -34.947 11.524 -6.520 1.00 46.69 132 GLY A N 1
ATOM 1088 C CA . GLY A 1 132 ? -34.362 11.198 -7.829 1.00 46.69 132 GLY A CA 1
ATOM 1089 C C . GLY A 1 132 ? -33.602 12.359 -8.486 1.00 46.69 132 GLY A C 1
ATOM 1090 O O . GLY A 1 132 ? -32.578 12.136 -9.133 1.00 46.69 132 GLY A O 1
ATOM 1091 N N . ALA A 1 133 ? -34.052 13.600 -8.278 1.00 49.72 133 ALA A N 1
ATOM 1092 C CA . ALA A 1 133 ? -33.401 14.796 -8.820 1.00 49.72 133 ALA A CA 1
ATOM 1093 C C . ALA A 1 133 ? -32.081 15.145 -8.094 1.00 49.72 133 ALA A C 1
ATOM 1095 O O . ALA A 1 133 ? -31.130 15.613 -8.723 1.00 49.72 133 ALA A O 1
ATOM 1096 N N . ASP A 1 134 ? -31.989 14.861 -6.792 1.00 48.25 134 ASP A N 1
ATOM 1097 C CA . ASP A 1 134 ? -30.809 15.154 -5.966 1.00 48.25 134 ASP A CA 1
ATOM 1098 C C . ASP A 1 134 ? -29.672 14.127 -6.184 1.00 48.25 134 ASP A C 1
ATOM 1100 O O . ASP A 1 134 ? -28.500 14.485 -6.335 1.00 48.25 134 ASP A O 1
ATOM 1104 N N . ARG A 1 135 ? -30.011 12.838 -6.360 1.00 46.66 135 ARG A N 1
ATOM 1105 C CA . ARG A 1 135 ? -29.026 11.761 -6.606 1.00 46.66 135 ARG A CA 1
ATOM 1106 C C . ARG A 1 135 ? -28.254 11.909 -7.922 1.00 46.66 135 ARG A C 1
ATOM 1108 O O . ARG A 1 135 ? -27.046 11.664 -7.947 1.00 46.66 135 ARG A O 1
ATOM 1115 N N . LEU A 1 136 ? -28.911 12.345 -9.000 1.00 49.81 136 LEU A N 1
ATOM 1116 C CA . LEU A 1 136 ? -28.256 12.589 -10.295 1.00 49.81 136 LEU A CA 1
ATOM 1117 C C . LEU A 1 136 ? -27.286 13.779 -10.228 1.00 49.81 136 LEU A C 1
ATOM 1119 O O . LEU A 1 136 ? -26.190 13.724 -10.789 1.00 49.81 136 LEU A O 1
ATOM 1123 N N . SER A 1 137 ? -27.649 14.832 -9.492 1.00 54.22 137 SER A N 1
ATOM 1124 C CA . SER A 1 137 ? -26.815 16.027 -9.323 1.00 54.22 137 SER A CA 1
ATOM 1125 C C . SER A 1 137 ? -25.570 15.736 -8.475 1.00 54.22 137 SER A C 1
ATOM 1127 O O . SER A 1 137 ? -24.466 16.162 -8.822 1.00 54.22 137 SER A O 1
ATOM 1129 N N . GLN A 1 138 ? -25.708 14.935 -7.413 1.00 51.66 138 GLN A N 1
ATOM 1130 C CA . GLN A 1 138 ? -24.589 14.527 -6.559 1.00 51.66 138 GLN A CA 1
ATOM 1131 C C . GLN A 1 138 ? -23.631 13.553 -7.261 1.00 51.66 138 GLN A C 1
ATOM 1133 O O . GLN A 1 138 ? -22.420 13.740 -7.178 1.00 51.66 138 GLN A O 1
ATOM 1138 N N . HIS A 1 139 ? -24.129 12.578 -8.032 1.00 50.44 139 HIS A N 1
ATOM 1139 C CA . HIS A 1 139 ? -23.269 11.655 -8.791 1.00 50.44 139 HIS A CA 1
ATOM 1140 C C . HIS A 1 139 ? -22.438 12.365 -9.870 1.00 50.44 139 HIS A C 1
ATOM 1142 O O . HIS A 1 139 ? -21.258 12.057 -10.048 1.00 50.44 139 HIS A O 1
ATOM 1148 N N . VAL A 1 140 ? -23.011 13.348 -10.574 1.00 55.88 140 VAL A N 1
ATOM 1149 C CA . VAL A 1 140 ? -22.274 14.126 -11.585 1.00 55.88 140 VAL A CA 1
ATOM 1150 C C . VAL A 1 140 ? -21.202 15.006 -10.936 1.00 55.88 140 VAL A C 1
ATOM 1152 O O . VAL A 1 140 ? -20.096 15.103 -11.472 1.00 55.88 140 VAL A O 1
ATOM 1155 N N . ARG A 1 141 ? -21.488 15.611 -9.774 1.00 54.12 141 ARG A N 1
ATOM 1156 C CA . ARG A 1 141 ? -20.505 16.402 -9.013 1.00 54.12 141 ARG A CA 1
ATOM 1157 C C . ARG A 1 141 ? -19.391 15.522 -8.447 1.00 54.12 141 ARG A C 1
ATOM 1159 O O . ARG A 1 141 ? -18.228 15.816 -8.700 1.00 54.12 141 ARG A O 1
ATOM 1166 N N . HIS A 1 142 ? -19.728 14.401 -7.810 1.00 52.53 142 HIS A N 1
ATOM 1167 C CA . HIS A 1 142 ? -18.749 13.487 -7.216 1.00 52.53 142 HIS A CA 1
ATOM 1168 C C . HIS A 1 142 ? -17.858 12.822 -8.273 1.00 52.53 142 HIS A C 1
ATOM 1170 O O . HIS A 1 142 ? -16.659 12.684 -8.051 1.00 52.53 142 HIS A O 1
ATOM 1176 N N . ARG A 1 143 ? -18.394 12.472 -9.454 1.00 51.94 143 ARG A N 1
ATOM 1177 C CA . ARG A 1 143 ? -17.613 11.916 -10.578 1.00 51.94 143 ARG A CA 1
ATOM 1178 C C . ARG A 1 143 ? -16.702 12.952 -11.239 1.00 51.94 143 ARG A C 1
ATOM 1180 O O . ARG A 1 143 ? -15.609 12.615 -11.682 1.00 51.94 143 ARG A O 1
ATOM 1187 N N . ARG A 1 144 ? -17.134 14.215 -11.333 1.00 56.66 144 ARG A N 1
ATOM 1188 C CA . ARG A 1 144 ? -16.282 15.311 -11.829 1.00 56.66 144 ARG A CA 1
ATOM 1189 C C . ARG A 1 144 ? -15.184 15.658 -10.831 1.00 56.66 144 ARG A C 1
ATOM 1191 O O . ARG A 1 144 ? -14.071 15.925 -11.263 1.00 56.66 144 ARG A O 1
ATOM 1198 N N . GLN A 1 145 ? -15.491 15.615 -9.539 1.00 55.50 145 GLN A N 1
ATOM 1199 C CA . GLN A 1 145 ? -14.537 15.869 -8.471 1.00 55.50 145 GLN A CA 1
ATOM 1200 C C . GLN A 1 145 ? -13.504 14.745 -8.360 1.00 55.50 145 GLN A C 1
ATOM 1202 O O . GLN A 1 145 ? -12.331 15.024 -8.537 1.00 55.50 145 GLN A O 1
ATOM 1207 N N . THR A 1 146 ? -13.916 13.477 -8.282 1.00 50.84 146 THR A N 1
ATOM 1208 C CA . THR A 1 146 ? -12.974 12.335 -8.326 1.00 50.84 146 THR A CA 1
ATOM 1209 C C . THR A 1 146 ? -12.150 12.286 -9.611 1.00 50.84 146 THR A C 1
ATOM 1211 O O . THR A 1 146 ? -10.980 11.932 -9.563 1.00 50.84 146 THR A O 1
ATOM 1214 N N . ARG A 1 147 ? -12.700 12.674 -10.773 1.00 57.38 147 ARG A N 1
ATOM 1215 C CA . ARG A 1 147 ? -11.913 12.768 -12.018 1.00 57.38 147 ARG A CA 1
ATOM 1216 C C . ARG A 1 147 ? -10.917 13.932 -11.998 1.00 57.38 147 ARG A C 1
ATOM 1218 O O . ARG A 1 147 ? -9.843 13.786 -12.569 1.00 57.38 147 ARG A O 1
ATOM 1225 N N . ARG A 1 148 ? -11.262 15.067 -11.382 1.00 56.50 148 ARG A N 1
ATOM 1226 C CA . ARG A 1 148 ? -10.341 16.199 -11.185 1.00 56.50 148 ARG A CA 1
ATOM 1227 C C . ARG A 1 148 ? -9.260 15.845 -10.177 1.00 56.50 148 ARG A C 1
ATOM 1229 O O . ARG A 1 148 ? -8.105 15.934 -10.540 1.00 56.50 148 ARG A O 1
ATOM 1236 N N . GLU A 1 149 ? -9.620 15.316 -9.015 1.00 55.66 149 GLU A N 1
ATOM 1237 C CA . GLU A 1 149 ? -8.692 14.853 -7.977 1.00 55.66 149 GLU A CA 1
ATOM 1238 C C . GLU A 1 149 ? -7.770 13.742 -8.500 1.00 55.66 149 GLU A C 1
ATOM 1240 O O . GLU A 1 149 ? -6.568 13.792 -8.275 1.00 55.66 149 GLU A O 1
ATOM 1245 N N . ALA A 1 150 ? -8.280 12.783 -9.283 1.00 54.47 150 ALA A N 1
ATOM 1246 C CA . ALA A 1 150 ? -7.446 11.770 -9.933 1.00 54.47 150 ALA A CA 1
ATOM 1247 C C . ALA A 1 150 ? -6.551 12.363 -11.033 1.00 54.47 150 ALA A C 1
ATOM 1249 O O . ALA A 1 150 ? -5.406 11.950 -11.168 1.00 54.47 150 ALA A O 1
ATOM 1250 N N . SER A 1 151 ? -7.038 13.340 -11.807 1.00 59.88 151 SER A N 1
ATOM 1251 C CA . SER A 1 151 ? -6.240 14.032 -12.829 1.00 59.88 151 SER A CA 1
ATOM 1252 C C . SER A 1 151 ? -5.180 14.951 -12.219 1.00 59.88 151 SER A C 1
ATOM 1254 O O . SER A 1 151 ? -4.106 15.090 -12.792 1.00 59.88 151 SER A O 1
ATOM 1256 N N . GLU A 1 152 ? -5.469 15.575 -11.081 1.00 58.44 152 GLU A N 1
ATOM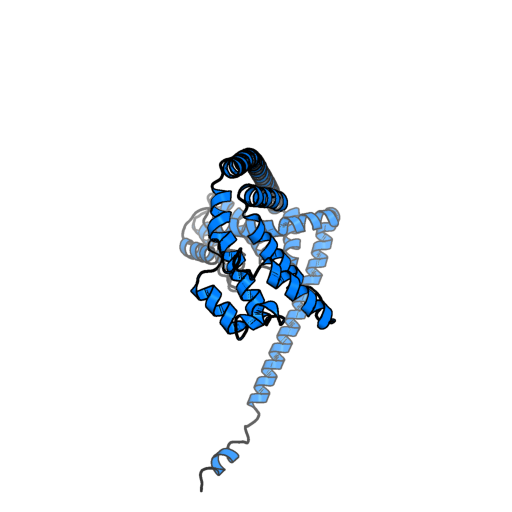 1257 C CA . GLU A 1 152 ? -4.564 16.426 -10.309 1.00 58.44 152 GLU 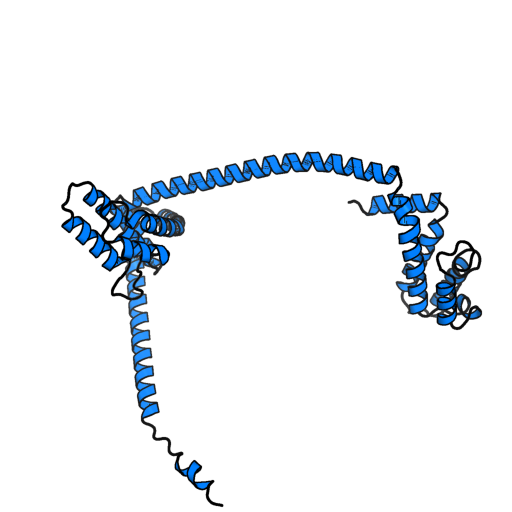A CA 1
ATOM 1258 C C . GLU A 1 152 ? -3.529 15.567 -9.586 1.00 58.44 152 GLU A C 1
ATOM 1260 O O . GLU A 1 152 ? -2.342 15.831 -9.719 1.00 58.44 152 GLU A O 1
ATOM 1265 N N . ALA A 1 153 ? -3.933 14.473 -8.934 1.00 62.88 153 ALA A N 1
ATOM 1266 C CA . ALA A 1 153 ? -3.014 13.504 -8.338 1.00 62.88 153 ALA A CA 1
ATOM 1267 C C . ALA A 1 153 ? -2.134 12.828 -9.399 1.00 62.88 153 ALA A C 1
ATOM 1269 O O . ALA A 1 153 ? -0.938 12.636 -9.187 1.00 62.88 153 ALA A O 1
ATOM 1270 N N . GLN A 1 154 ? -2.691 12.508 -10.571 1.00 62.91 154 GLN A N 1
ATOM 1271 C CA . GLN A 1 154 ? -1.913 12.003 -11.697 1.00 62.91 154 GLN A CA 1
ATOM 1272 C C . GLN A 1 154 ? -0.990 13.085 -12.267 1.00 62.91 154 GLN A C 1
ATOM 1274 O O . GLN A 1 154 ? 0.166 12.784 -12.534 1.00 62.91 154 GLN A O 1
ATOM 1279 N N . GLY A 1 155 ? -1.435 14.337 -12.388 1.00 61.84 155 GLY A N 1
ATOM 1280 C CA . GLY A 1 155 ? -0.594 15.471 -12.786 1.00 61.84 155 GLY A CA 1
ATOM 1281 C C . GLY A 1 155 ? 0.568 15.715 -11.819 1.00 61.84 155 GLY A C 1
ATOM 1282 O O . GLY A 1 155 ? 1.710 15.825 -12.253 1.00 61.84 155 GLY A O 1
ATOM 1283 N N . MET A 1 156 ? 0.301 15.688 -10.513 1.00 67.50 156 MET A N 1
ATOM 1284 C CA . MET A 1 156 ? 1.290 15.817 -9.440 1.00 67.50 156 MET A CA 1
ATOM 1285 C C . MET A 1 156 ? 2.283 14.649 -9.457 1.00 67.50 156 MET A C 1
ATOM 1287 O O . MET A 1 156 ? 3.489 14.861 -9.380 1.00 67.50 156 MET A O 1
ATOM 1291 N N . ARG A 1 157 ? 1.799 13.412 -9.651 1.00 67.44 157 ARG A N 1
ATOM 1292 C CA . ARG A 1 157 ? 2.649 12.219 -9.798 1.00 67.44 157 ARG A CA 1
ATOM 1293 C C . ARG A 1 157 ? 3.516 12.282 -11.054 1.00 67.44 157 ARG A C 1
ATOM 1295 O O . ARG A 1 157 ? 4.658 11.834 -11.014 1.00 67.44 157 ARG A O 1
ATOM 1302 N N . MET A 1 158 ? 3.003 12.828 -12.156 1.00 65.00 158 MET A N 1
ATOM 1303 C CA . MET A 1 158 ? 3.786 13.038 -13.378 1.00 65.00 158 MET A CA 1
ATOM 1304 C C . MET A 1 158 ? 4.830 14.146 -13.193 1.00 65.00 158 MET A C 1
ATOM 1306 O O . MET A 1 158 ? 5.963 13.959 -13.626 1.00 65.00 158 MET A O 1
ATOM 1310 N N . SER A 1 159 ? 4.494 15.243 -12.500 1.00 73.81 159 SER A N 1
ATOM 1311 C CA . SER A 1 159 ? 5.455 16.302 -12.142 1.00 73.81 159 SER A CA 1
ATOM 1312 C C . SER A 1 159 ? 6.579 15.746 -11.273 1.00 73.81 159 SER A C 1
ATOM 1314 O O . SER A 1 159 ? 7.739 15.776 -11.678 1.00 73.81 159 SER A O 1
ATOM 1316 N N . ALA A 1 160 ? 6.230 15.101 -10.157 1.00 74.25 160 ALA A N 1
ATOM 1317 C CA . ALA A 1 160 ? 7.185 14.469 -9.253 1.00 74.25 160 ALA A CA 1
ATOM 1318 C C . ALA A 1 160 ? 8.026 13.391 -9.961 1.00 74.25 160 ALA A C 1
ATOM 1320 O O . ALA A 1 160 ? 9.237 13.327 -9.766 1.00 74.25 160 ALA A O 1
ATOM 1321 N N . SER A 1 161 ? 7.426 12.598 -10.862 1.00 81.62 161 SER A N 1
ATOM 1322 C CA . SER A 1 161 ? 8.163 11.631 -11.685 1.00 81.62 161 SER A CA 1
ATOM 1323 C C . SER A 1 161 ? 9.172 12.301 -12.623 1.00 81.62 161 SER A C 1
ATOM 1325 O O . SER A 1 161 ? 10.213 11.706 -12.904 1.00 81.62 161 SER A O 1
ATOM 1327 N N . THR A 1 162 ? 8.867 13.466 -13.190 1.00 82.75 162 THR A N 1
ATOM 1328 C CA . THR A 1 162 ? 9.819 14.192 -14.040 1.00 82.75 162 THR A CA 1
ATOM 1329 C C . THR A 1 162 ? 10.925 14.810 -13.184 1.00 82.75 162 THR A C 1
ATOM 1331 O O . THR A 1 162 ? 12.097 14.692 -13.536 1.00 82.75 162 THR A O 1
ATOM 1334 N N . GLU A 1 163 ? 10.583 15.384 -12.031 1.00 85.56 163 GLU A N 1
ATOM 1335 C CA . GLU A 1 163 ? 11.526 16.015 -11.099 1.00 85.56 163 GLU A CA 1
ATOM 1336 C C . GLU A 1 163 ? 12.549 15.022 -10.530 1.00 85.56 163 GLU A C 1
ATOM 1338 O O . GLU A 1 163 ? 13.754 15.278 -10.583 1.00 85.56 163 GLU A O 1
ATOM 1343 N N . ILE A 1 164 ? 12.109 13.853 -10.050 1.00 87.69 164 ILE A N 1
ATOM 1344 C CA . ILE A 1 164 ? 13.031 12.839 -9.522 1.00 87.69 164 ILE A CA 1
ATOM 1345 C C . ILE A 1 164 ? 13.955 12.301 -10.623 1.00 87.69 164 ILE A C 1
ATOM 1347 O O . ILE A 1 164 ? 15.147 12.116 -10.391 1.00 87.69 164 ILE A O 1
ATOM 1351 N N . ARG A 1 165 ? 13.456 12.117 -11.857 1.00 87.75 165 ARG A N 1
ATOM 1352 C CA . ARG A 1 165 ? 14.297 11.713 -13.000 1.00 87.75 165 ARG A CA 1
ATOM 1353 C C . ARG A 1 165 ? 15.350 12.767 -13.302 1.00 87.75 165 ARG A C 1
ATOM 1355 O O . ARG A 1 165 ? 16.499 12.409 -13.531 1.00 87.75 165 ARG A O 1
ATOM 1362 N N . GLN A 1 166 ? 14.980 14.046 -13.277 1.00 87.88 166 GLN A N 1
ATOM 1363 C CA . GLN A 1 166 ? 15.942 15.132 -13.436 1.00 87.88 166 GLN A CA 1
ATOM 1364 C C . GLN A 1 166 ? 17.004 15.072 -12.336 1.00 87.88 166 GLN A C 1
ATOM 1366 O O . GLN A 1 166 ? 18.188 15.072 -12.655 1.00 87.88 166 GLN A O 1
ATOM 1371 N N . VAL A 1 167 ? 16.617 14.924 -11.068 1.00 89.00 167 VAL A N 1
ATOM 1372 C CA . VAL A 1 167 ? 17.574 14.831 -9.954 1.00 89.00 167 VAL A CA 1
ATOM 1373 C C . VAL A 1 167 ? 18.516 13.636 -10.082 1.00 89.00 167 VAL A C 1
ATOM 1375 O O . VAL A 1 167 ? 19.716 13.801 -9.880 1.00 89.00 167 VAL A O 1
ATOM 1378 N N . LEU A 1 168 ? 18.015 12.463 -10.471 1.00 91.19 168 LEU A N 1
ATOM 1379 C CA . LEU A 1 168 ? 18.844 11.269 -10.663 1.00 91.19 168 LEU A CA 1
ATOM 1380 C C . LEU A 1 168 ? 19.849 11.423 -11.816 1.00 91.19 168 LEU A C 1
ATOM 1382 O O . LEU A 1 168 ? 20.938 10.860 -11.757 1.00 91.19 168 LEU A O 1
ATOM 1386 N N . LEU A 1 169 ? 19.520 12.198 -12.851 1.00 89.38 169 LEU A N 1
ATOM 1387 C CA . LEU A 1 169 ? 20.412 12.429 -13.992 1.00 89.38 169 LEU A CA 1
ATOM 1388 C C . LEU A 1 169 ? 21.482 13.507 -13.729 1.00 89.38 169 LEU A C 1
ATOM 1390 O O . LEU A 1 169 ? 22.481 13.547 -14.444 1.00 89.38 169 LEU A O 1
ATOM 1394 N N . HIS A 1 170 ? 21.314 14.357 -12.709 1.00 90.44 170 HIS A N 1
ATOM 1395 C CA . HIS A 1 170 ? 22.287 15.399 -12.359 1.00 90.44 170 HIS A CA 1
ATOM 1396 C C . HIS A 1 170 ? 23.222 14.919 -11.235 1.00 90.44 170 HIS A C 1
ATOM 1398 O O . HIS A 1 170 ? 22.740 14.631 -10.141 1.00 90.44 170 HIS A O 1
ATOM 1404 N N . PRO A 1 171 ? 24.557 14.873 -11.429 1.00 88.44 171 PRO A N 1
ATOM 1405 C CA . PRO A 1 171 ? 25.477 14.273 -10.458 1.00 88.44 171 PRO A CA 1
ATOM 1406 C C . PRO A 1 171 ? 25.377 14.838 -9.034 1.00 88.44 171 PRO A C 1
ATOM 1408 O O . PRO A 1 171 ? 25.334 14.071 -8.077 1.00 88.44 171 PRO A O 1
ATOM 1411 N N . SER A 1 172 ? 25.309 16.162 -8.874 1.00 86.94 172 SER A N 1
ATOM 1412 C CA . SER A 1 172 ? 25.244 16.819 -7.559 1.00 86.94 172 SER A CA 1
ATOM 1413 C C . SER A 1 172 ? 23.928 16.534 -6.832 1.00 86.94 172 SER A C 1
ATOM 1415 O O . SER A 1 172 ? 23.935 16.099 -5.680 1.00 86.94 172 SER A O 1
ATOM 1417 N N . SER A 1 173 ? 22.798 16.718 -7.513 1.00 88.62 173 SER A N 1
ATOM 1418 C CA . SER A 1 173 ? 21.463 16.456 -6.966 1.00 88.62 173 SER A CA 1
ATOM 1419 C C . SER A 1 173 ? 21.248 14.966 -6.687 1.00 88.62 173 SER A C 1
ATOM 1421 O O . SER A 1 173 ? 20.678 14.600 -5.660 1.00 88.62 173 SER A O 1
ATOM 1423 N N . CYS A 1 174 ? 21.774 14.089 -7.542 1.00 92.06 174 CYS A N 1
ATOM 1424 C CA . CYS A 1 174 ? 21.747 12.650 -7.325 1.00 92.06 174 CYS A CA 1
ATOM 1425 C C . CYS A 1 174 ? 22.525 12.258 -6.064 1.00 92.06 174 CYS A C 1
ATOM 1427 O O . CYS A 1 174 ? 22.054 11.413 -5.307 1.00 92.06 174 CYS A O 1
ATOM 1429 N N . GLN A 1 175 ? 23.690 12.866 -5.803 1.00 90.94 175 GLN A N 1
ATOM 1430 C CA . GLN A 1 175 ? 24.445 12.613 -4.569 1.00 90.94 175 GLN A CA 1
ATOM 1431 C C . GLN A 1 175 ? 23.686 13.082 -3.322 1.00 90.94 175 GLN A C 1
ATOM 1433 O O . GLN A 1 175 ? 23.693 12.385 -2.308 1.00 90.94 175 GLN A O 1
ATOM 1438 N N . GLN A 1 176 ? 22.983 14.217 -3.394 1.00 91.38 176 GLN A N 1
ATOM 1439 C CA . GLN A 1 176 ? 22.106 14.673 -2.308 1.00 91.38 176 GLN A CA 1
ATOM 1440 C C . GLN A 1 176 ? 21.005 13.647 -2.024 1.00 91.38 176 GLN A C 1
ATOM 1442 O O . GLN A 1 176 ? 20.831 13.225 -0.881 1.00 91.38 176 GLN A O 1
ATOM 1447 N N . PHE A 1 177 ? 20.301 13.198 -3.063 1.00 93.31 177 PHE A N 1
ATOM 1448 C CA . PHE A 1 177 ? 19.228 12.221 -2.908 1.00 93.31 177 PHE A CA 1
ATOM 1449 C C . PHE A 1 177 ? 19.747 10.869 -2.401 1.00 93.31 177 PHE A C 1
ATOM 1451 O O . PHE A 1 177 ? 19.189 10.313 -1.458 1.00 93.31 177 PHE A O 1
ATOM 1458 N N . LEU A 1 178 ? 20.873 10.386 -2.935 1.00 92.75 178 LEU A N 1
ATOM 1459 C CA . LEU A 1 178 ? 21.530 9.151 -2.495 1.00 92.75 178 LEU A CA 1
ATOM 1460 C C . LEU A 1 178 ? 21.925 9.215 -1.012 1.00 92.75 178 LEU A C 1
ATOM 1462 O O . LEU A 1 178 ? 21.674 8.278 -0.252 1.00 92.75 178 LEU A O 1
ATOM 1466 N N . ASN A 1 179 ? 22.505 10.334 -0.571 1.00 92.25 179 ASN A N 1
ATOM 1467 C CA . ASN A 1 179 ? 22.839 10.522 0.836 1.00 92.25 179 ASN A CA 1
ATOM 1468 C C . ASN A 1 179 ? 21.585 10.555 1.719 1.00 92.25 179 ASN A C 1
ATOM 1470 O O . ASN A 1 179 ? 21.616 9.987 2.809 1.00 92.25 179 ASN A O 1
ATOM 1474 N N . PHE A 1 180 ? 20.493 11.168 1.257 1.00 93.38 180 PHE A N 1
ATOM 1475 C CA . PHE A 1 180 ? 19.226 11.193 1.985 1.00 93.38 180 PHE A CA 1
ATOM 1476 C C . PHE A 1 180 ? 18.637 9.792 2.168 1.00 93.38 180 PHE A C 1
ATOM 1478 O O . PHE A 1 180 ? 18.387 9.387 3.304 1.00 93.38 180 PHE A O 1
ATOM 1485 N N . VAL A 1 181 ? 18.479 9.023 1.087 1.00 92.56 181 VAL A N 1
ATOM 1486 C CA . VAL A 1 181 ? 17.858 7.690 1.166 1.00 92.56 181 VAL A CA 1
ATOM 1487 C C . VAL A 1 181 ? 18.696 6.695 1.972 1.00 92.56 181 VAL A C 1
ATOM 1489 O O . VAL A 1 181 ? 18.146 5.852 2.671 1.00 92.56 181 VAL A O 1
ATOM 1492 N N . SER A 1 182 ? 20.025 6.853 1.996 1.00 90.38 182 SER A N 1
ATOM 1493 C CA . SER A 1 182 ? 20.906 6.016 2.826 1.00 90.38 182 SER A CA 1
ATOM 1494 C C . SER A 1 182 ? 20.680 6.164 4.340 1.00 90.38 182 SER A C 1
ATOM 1496 O O . SER A 1 182 ? 21.152 5.339 5.118 1.00 90.38 182 SER A O 1
ATOM 1498 N N . LEU A 1 183 ? 19.970 7.209 4.787 1.00 87.88 183 LEU A N 1
ATOM 1499 C CA . LEU A 1 183 ? 19.615 7.393 6.198 1.00 87.88 183 LEU A CA 1
ATOM 1500 C C . LEU A 1 183 ? 18.422 6.533 6.631 1.00 87.88 183 LEU A C 1
ATOM 1502 O O . LEU A 1 183 ? 18.211 6.377 7.836 1.00 87.88 183 LEU A O 1
ATOM 1506 N N . LYS A 1 184 ? 17.637 6.024 5.675 1.00 84.00 184 LYS A N 1
ATOM 1507 C CA . LYS A 1 184 ? 16.408 5.264 5.929 1.00 84.00 184 LYS A CA 1
ATOM 1508 C C . LYS A 1 184 ? 16.684 3.795 6.267 1.00 84.00 184 LYS A C 1
ATOM 1510 O O . LYS A 1 184 ? 15.945 3.231 7.057 1.00 84.00 184 LYS A O 1
ATOM 1515 N N . GLY A 1 185 ? 17.814 3.245 5.812 1.00 67.81 185 GLY A N 1
ATOM 1516 C CA . GLY A 1 185 ? 18.307 1.926 6.234 1.00 67.81 185 GLY A CA 1
ATOM 1517 C C . GLY A 1 185 ? 17.766 0.729 5.446 1.00 67.81 185 GLY A C 1
ATOM 1518 O O . GLY A 1 185 ? 18.172 -0.391 5.741 1.00 67.81 185 GLY A O 1
ATOM 1519 N N . ASP A 1 186 ? 16.927 0.971 4.438 1.00 78.06 186 ASP A N 1
ATOM 1520 C CA . ASP A 1 186 ? 16.369 -0.045 3.535 1.00 78.06 186 ASP A CA 1
ATOM 1521 C C . ASP A 1 186 ? 17.219 -0.199 2.254 1.00 78.06 186 ASP A C 1
ATOM 1523 O O . ASP A 1 186 ? 18.318 0.363 2.145 1.00 78.06 186 ASP A O 1
ATOM 1527 N N . PHE A 1 187 ? 16.716 -0.919 1.243 1.00 89.62 187 PHE A N 1
ATOM 1528 C CA . PHE A 1 187 ? 17.402 -1.070 -0.048 1.00 89.62 187 PHE A CA 1
ATOM 1529 C C . PHE A 1 187 ? 17.402 0.203 -0.904 1.00 89.62 187 PHE A C 1
ATOM 1531 O O . PHE A 1 187 ? 18.061 0.235 -1.939 1.00 89.62 187 PHE A O 1
ATOM 1538 N N . LEU A 1 188 ? 16.786 1.295 -0.444 1.00 91.69 188 LEU A N 1
ATOM 1539 C CA . LEU A 1 188 ? 16.651 2.555 -1.183 1.00 91.69 188 LEU A CA 1
ATOM 1540 C C . LEU A 1 188 ? 17.979 3.135 -1.724 1.00 91.69 188 LEU A C 1
ATOM 1542 O O . LEU A 1 188 ? 18.013 3.739 -2.797 1.00 91.69 188 LEU A O 1
ATOM 1546 N N . GLU A 1 189 ? 19.106 2.969 -1.016 1.00 93.12 189 GLU A N 1
ATOM 1547 C CA . GLU A 1 189 ? 20.418 3.392 -1.546 1.00 93.12 189 GLU A CA 1
ATOM 1548 C C . GLU A 1 189 ? 20.839 2.534 -2.753 1.00 93.12 189 GLU A C 1
ATOM 1550 O O . GLU A 1 189 ? 21.406 3.043 -3.726 1.00 93.12 189 GLU A O 1
ATOM 1555 N N . ASN A 1 190 ? 20.552 1.233 -2.707 1.00 94.94 190 ASN A N 1
ATOM 1556 C CA . ASN A 1 190 ? 20.801 0.304 -3.803 1.00 94.94 190 ASN A CA 1
ATOM 1557 C C . ASN A 1 190 ? 19.802 0.482 -4.945 1.00 94.94 190 ASN A C 1
ATOM 1559 O O . ASN A 1 190 ? 20.209 0.390 -6.095 1.00 94.94 190 ASN A O 1
ATOM 1563 N N . ASP A 1 191 ? 18.555 0.826 -4.656 1.00 95.62 191 ASP A N 1
ATOM 1564 C CA . ASP A 1 191 ? 17.529 1.188 -5.629 1.00 95.62 191 ASP A CA 1
ATOM 1565 C C . ASP A 1 191 ? 17.962 2.362 -6.514 1.00 95.62 191 ASP A C 1
ATOM 1567 O O . ASP A 1 191 ? 17.924 2.279 -7.746 1.00 95.62 191 ASP A O 1
ATOM 1571 N N . VAL A 1 192 ? 18.478 3.440 -5.908 1.00 95.31 192 VAL A N 1
ATOM 1572 C CA . VAL A 1 192 ? 19.055 4.568 -6.662 1.00 95.31 192 VAL A CA 1
ATOM 1573 C C . VAL A 1 192 ? 20.209 4.089 -7.547 1.00 95.31 192 VAL A C 1
ATOM 1575 O O . VAL A 1 192 ? 20.267 4.423 -8.733 1.00 95.31 192 VAL A O 1
ATOM 1578 N N . ARG A 1 193 ? 21.129 3.284 -6.999 1.00 96.00 193 ARG A N 1
ATOM 1579 C CA . ARG A 1 193 ? 22.281 2.758 -7.752 1.00 96.00 193 ARG A CA 1
ATOM 1580 C C . ARG A 1 193 ? 21.852 1.872 -8.915 1.00 96.00 193 ARG A C 1
ATOM 1582 O O . ARG A 1 193 ? 22.367 2.049 -10.016 1.00 96.00 193 ARG A O 1
ATOM 1589 N N . PHE A 1 194 ? 20.916 0.959 -8.685 1.00 97.62 194 PHE A N 1
ATOM 1590 C CA . PHE A 1 194 ? 20.363 0.067 -9.693 1.00 97.62 194 PHE A CA 1
ATOM 1591 C C . PHE A 1 194 ? 19.692 0.868 -10.803 1.00 97.62 194 PHE A C 1
ATOM 1593 O O . PHE A 1 194 ? 19.980 0.646 -11.978 1.00 97.62 194 PHE A O 1
ATOM 1600 N N . TRP A 1 195 ? 18.863 1.856 -10.455 1.00 96.69 195 TRP A N 1
ATOM 1601 C CA . TRP A 1 195 ? 18.183 2.684 -11.445 1.00 96.69 195 TRP A CA 1
ATOM 1602 C C . TRP A 1 195 ? 19.168 3.388 -12.386 1.00 96.69 195 TRP A C 1
ATOM 1604 O O . TRP A 1 195 ? 18.967 3.360 -13.604 1.00 96.69 195 TRP A O 1
ATOM 1614 N N . LEU A 1 196 ? 20.244 3.970 -11.837 1.00 95.88 196 LEU A N 1
ATOM 1615 C CA . LEU A 1 196 ? 21.322 4.609 -12.604 1.00 95.88 196 LEU A CA 1
ATOM 1616 C C . LEU A 1 196 ? 22.082 3.602 -13.466 1.00 95.88 196 LEU A C 1
ATOM 1618 O O . LEU A 1 196 ? 22.411 3.884 -14.617 1.00 95.88 196 LEU A O 1
ATOM 1622 N N . GLU A 1 197 ? 22.354 2.422 -12.919 1.00 97.31 197 GLU A N 1
ATOM 1623 C CA . GLU A 1 197 ? 23.079 1.371 -13.620 1.00 97.31 197 GLU A CA 1
ATOM 1624 C C . GLU A 1 197 ? 22.290 0.835 -14.818 1.00 97.31 197 GLU A C 1
ATOM 1626 O O . GLU A 1 197 ? 22.866 0.609 -15.883 1.00 97.31 197 GLU A O 1
ATOM 1631 N N . VAL A 1 198 ? 20.963 0.738 -14.693 1.00 96.25 198 VAL A N 1
ATOM 1632 C CA . VAL A 1 198 ? 20.070 0.394 -15.805 1.00 96.25 198 VAL A CA 1
ATOM 1633 C C . VAL A 1 198 ? 20.050 1.490 -16.878 1.00 96.25 198 VAL A C 1
ATOM 1635 O O . VAL A 1 198 ? 19.954 1.159 -18.059 1.00 96.25 198 VAL A O 1
ATOM 1638 N N . GLN A 1 199 ? 20.179 2.779 -16.527 1.00 93.94 199 GLN A N 1
ATOM 1639 C CA . GLN A 1 199 ? 20.339 3.837 -17.544 1.00 93.94 199 GLN A CA 1
ATOM 1640 C C . GLN A 1 199 ? 21.647 3.660 -18.322 1.00 93.94 199 GLN A C 1
ATOM 1642 O O . GLN A 1 199 ? 21.621 3.575 -19.545 1.00 93.94 199 GLN A O 1
ATOM 1647 N N . ARG A 1 200 ? 22.773 3.471 -17.622 1.00 94.69 200 ARG A N 1
ATOM 1648 C CA . ARG A 1 200 ? 24.076 3.221 -18.268 1.00 94.69 200 ARG A CA 1
ATOM 1649 C C . ARG A 1 200 ? 24.063 1.964 -19.133 1.00 94.69 200 ARG A C 1
ATOM 1651 O O . ARG A 1 200 ? 24.698 1.929 -20.180 1.00 94.69 200 ARG A O 1
ATOM 1658 N N . TYR A 1 201 ? 23.356 0.924 -18.697 1.00 95.69 201 TYR A N 1
ATOM 1659 C CA . TYR A 1 201 ? 23.157 -0.295 -19.476 1.00 95.69 201 TYR A CA 1
ATOM 1660 C C . TYR A 1 201 ? 22.384 -0.036 -20.775 1.00 95.69 201 TYR A C 1
ATOM 1662 O O . TYR A 1 201 ? 22.765 -0.552 -21.823 1.00 95.69 201 TYR A O 1
ATOM 1670 N N . LYS A 1 202 ? 21.325 0.779 -20.731 1.00 94.50 202 LYS A N 1
ATOM 1671 C CA . LYS A 1 202 ? 20.577 1.167 -21.935 1.00 94.50 202 LYS A CA 1
ATOM 1672 C C . LYS A 1 202 ? 21.445 1.962 -22.901 1.00 94.50 202 LYS A C 1
ATOM 1674 O O . LYS A 1 202 ? 21.428 1.669 -24.091 1.00 94.50 202 LYS A O 1
ATOM 1679 N N . ASP A 1 203 ? 22.230 2.905 -22.389 1.00 93.62 203 ASP A N 1
ATOM 1680 C CA . ASP A 1 203 ? 23.177 3.671 -23.204 1.00 93.62 203 ASP A CA 1
ATOM 1681 C C . ASP A 1 203 ? 24.216 2.749 -23.858 1.00 93.62 203 ASP A C 1
ATOM 1683 O O . ASP A 1 203 ? 24.461 2.858 -25.058 1.00 93.62 203 ASP A O 1
ATOM 1687 N N . LEU A 1 204 ? 24.740 1.772 -23.107 1.00 93.81 204 LEU A N 1
ATOM 1688 C CA . LEU A 1 204 ? 25.657 0.745 -23.612 1.00 93.81 204 LEU A CA 1
ATOM 1689 C C . LEU A 1 204 ? 25.030 -0.108 -24.730 1.00 93.81 204 LEU A C 1
ATOM 1691 O O . LEU A 1 204 ? 25.683 -0.417 -25.724 1.00 93.81 204 LEU A O 1
ATOM 1695 N N . CYS A 1 205 ? 23.751 -0.471 -24.599 1.00 91.44 205 CYS A N 1
ATOM 1696 C CA . CYS A 1 205 ? 23.028 -1.202 -25.646 1.00 91.44 205 CYS A CA 1
ATOM 1697 C C . CYS A 1 205 ? 22.874 -0.376 -26.934 1.00 91.44 205 CYS A C 1
ATOM 1699 O O . CYS A 1 205 ? 22.791 -0.946 -28.019 1.00 91.44 205 CYS A O 1
ATOM 1701 N N . HIS A 1 206 ? 22.834 0.956 -26.831 1.00 91.50 206 HIS A N 1
ATOM 1702 C CA . HIS A 1 206 ? 22.719 1.853 -27.981 1.00 91.50 206 HIS A CA 1
ATOM 1703 C C . HIS A 1 206 ? 24.077 2.277 -28.567 1.00 91.50 206 HIS A C 1
ATOM 1705 O O . HIS A 1 206 ? 24.113 2.777 -29.688 1.00 91.50 206 HIS A O 1
ATOM 1711 N N . SER A 1 207 ? 25.195 2.065 -27.863 1.00 88.56 207 SER A N 1
ATOM 1712 C CA . SER A 1 207 ? 26.534 2.504 -28.290 1.00 88.56 207 SER A CA 1
ATOM 1713 C C . SER A 1 207 ? 27.275 1.530 -29.219 1.00 88.56 207 SER A C 1
ATOM 1715 O O . SER A 1 207 ? 28.494 1.624 -29.337 1.00 88.56 207 SER A O 1
ATOM 1717 N N . HIS A 1 208 ? 26.575 0.587 -29.863 1.00 81.62 208 HIS A N 1
ATOM 1718 C CA . HIS A 1 208 ? 27.163 -0.470 -30.709 1.00 81.62 208 HIS A CA 1
ATOM 1719 C C . HIS A 1 208 ? 28.261 -1.304 -30.017 1.00 81.62 208 HIS A C 1
ATOM 1721 O O . HIS A 1 208 ? 29.195 -1.775 -30.664 1.00 81.62 208 HIS A O 1
ATOM 1727 N N . SER A 1 209 ? 28.165 -1.482 -28.698 1.00 88.81 209 SER A N 1
ATOM 1728 C CA . SER A 1 209 ? 29.070 -2.359 -27.952 1.00 88.81 209 SER A CA 1
ATOM 1729 C C . SER A 1 209 ? 28.863 -3.824 -28.333 1.00 88.81 209 SER A C 1
ATOM 1731 O O . SER A 1 209 ? 27.769 -4.222 -28.734 1.00 88.81 209 SER A O 1
ATOM 1733 N N . ASP A 1 210 ? 29.915 -4.630 -28.208 1.00 92.25 210 ASP A N 1
ATOM 1734 C CA . ASP A 1 210 ? 29.841 -6.053 -28.516 1.00 92.25 210 ASP A CA 1
ATOM 1735 C C . ASP A 1 210 ? 28.937 -6.809 -27.525 1.00 92.25 210 ASP A C 1
ATOM 1737 O O . ASP A 1 210 ? 28.760 -6.424 -26.363 1.00 92.25 210 ASP A O 1
ATOM 1741 N N . GLU A 1 211 ? 28.369 -7.919 -27.993 1.00 91.88 211 GLU A N 1
ATOM 1742 C CA . GLU A 1 211 ? 27.410 -8.716 -27.226 1.00 91.88 211 GLU A CA 1
ATOM 1743 C C . GLU A 1 211 ? 28.004 -9.282 -25.929 1.00 91.88 211 GLU A C 1
ATOM 1745 O O . GLU A 1 211 ? 27.289 -9.390 -24.930 1.00 91.88 211 GLU A O 1
ATOM 1750 N N . ALA A 1 212 ? 29.304 -9.600 -25.903 1.00 94.44 212 ALA A N 1
ATOM 1751 C CA . ALA A 1 212 ? 29.962 -10.125 -24.709 1.00 94.44 212 ALA A CA 1
ATOM 1752 C C . ALA A 1 212 ? 30.054 -9.054 -23.614 1.00 94.44 212 ALA A C 1
ATOM 1754 O O . ALA A 1 212 ? 29.761 -9.335 -22.451 1.00 94.44 212 ALA A O 1
ATOM 1755 N N . THR A 1 213 ? 30.365 -7.810 -23.982 1.00 94.69 213 THR A N 1
ATOM 1756 C CA . THR A 1 213 ? 30.334 -6.662 -23.068 1.00 94.69 213 THR A CA 1
ATOM 1757 C C . THR A 1 213 ? 28.926 -6.419 -22.511 1.00 94.69 213 THR A C 1
ATOM 1759 O O . THR A 1 213 ? 28.767 -6.180 -21.310 1.00 94.69 213 THR A O 1
ATOM 1762 N N . ILE A 1 214 ? 27.884 -6.537 -23.344 1.00 94.56 214 ILE A N 1
ATOM 1763 C CA . ILE A 1 214 ? 26.483 -6.397 -22.907 1.00 94.56 214 ILE A CA 1
ATOM 1764 C C . ILE A 1 214 ? 26.097 -7.524 -21.935 1.00 94.56 214 ILE A C 1
ATOM 1766 O O . ILE A 1 214 ? 25.551 -7.248 -20.866 1.00 94.56 214 ILE A O 1
ATOM 1770 N N . GLN A 1 215 ? 26.425 -8.780 -22.250 1.00 95.75 215 GLN A N 1
ATOM 1771 C CA . GLN A 1 215 ? 26.175 -9.932 -21.370 1.00 95.75 215 GLN A CA 1
ATOM 1772 C C . GLN A 1 215 ? 26.929 -9.833 -20.041 1.00 95.75 215 GLN A C 1
ATOM 1774 O O . GLN A 1 215 ? 26.375 -10.113 -18.971 1.00 95.75 215 GLN A O 1
ATOM 1779 N N . GLN A 1 216 ? 28.179 -9.372 -20.079 1.00 96.00 216 GLN A N 1
ATOM 1780 C CA . GLN A 1 216 ? 28.961 -9.130 -18.874 1.00 96.00 216 GLN A CA 1
ATOM 1781 C C . GLN A 1 216 ? 28.301 -8.056 -18.005 1.00 96.00 216 GLN A C 1
ATOM 1783 O O . GLN A 1 216 ? 28.223 -8.205 -16.785 1.00 96.00 216 GLN A O 1
ATOM 1788 N N . LYS A 1 217 ? 27.768 -6.993 -18.620 1.00 96.25 217 LYS A N 1
ATOM 1789 C CA . LYS A 1 217 ? 27.044 -5.944 -17.899 1.00 96.25 217 LYS A CA 1
ATOM 1790 C C . LYS A 1 217 ? 25.785 -6.478 -17.216 1.00 96.25 217 LYS A C 1
ATOM 1792 O O . LYS A 1 217 ? 25.569 -6.165 -16.046 1.00 96.25 217 LYS A O 1
ATOM 1797 N N . ILE A 1 218 ? 24.999 -7.307 -17.908 1.00 96.62 218 ILE A N 1
ATOM 1798 C CA . ILE A 1 218 ? 23.821 -7.982 -17.337 1.00 96.62 218 ILE A CA 1
ATOM 1799 C C . ILE A 1 218 ? 24.231 -8.813 -16.116 1.00 96.62 218 ILE A C 1
ATOM 1801 O O . ILE A 1 218 ? 23.643 -8.670 -15.044 1.00 96.62 218 ILE A O 1
ATOM 1805 N N . SER A 1 219 ? 25.281 -9.624 -16.254 1.00 96.75 219 SER A N 1
ATOM 1806 C CA . SER A 1 219 ? 25.789 -10.485 -15.180 1.00 96.75 219 SER A CA 1
ATOM 1807 C C . SER A 1 219 ? 26.230 -9.685 -13.953 1.00 96.75 219 SER A C 1
ATOM 1809 O O . SER A 1 219 ? 25.894 -10.050 -12.826 1.00 96.75 219 SER A O 1
ATOM 1811 N N . ILE A 1 220 ? 26.923 -8.560 -14.163 1.00 97.19 220 ILE A N 1
ATOM 1812 C CA . ILE A 1 220 ? 27.331 -7.653 -13.084 1.00 97.19 220 ILE A CA 1
ATOM 1813 C C . ILE A 1 220 ? 26.101 -7.097 -12.362 1.00 97.19 220 ILE A C 1
ATOM 1815 O O . ILE A 1 220 ? 26.017 -7.218 -11.141 1.00 97.19 220 ILE A O 1
ATOM 1819 N N . ILE A 1 221 ? 25.124 -6.553 -13.095 1.00 97.56 221 ILE A N 1
ATOM 1820 C CA . ILE A 1 221 ? 23.900 -5.989 -12.503 1.00 97.56 221 ILE A CA 1
ATOM 1821 C C . ILE A 1 221 ? 23.162 -7.048 -11.672 1.00 97.56 221 ILE A C 1
ATOM 1823 O O . ILE A 1 221 ? 22.797 -6.784 -10.526 1.00 97.56 221 ILE A O 1
ATOM 1827 N N . ILE A 1 222 ? 23.002 -8.263 -12.204 1.00 97.44 222 ILE A N 1
ATOM 1828 C CA . ILE A 1 222 ? 22.377 -9.377 -11.480 1.00 97.44 222 ILE A CA 1
ATOM 1829 C C . ILE A 1 222 ? 23.150 -9.694 -10.195 1.00 97.44 222 ILE A C 1
ATOM 1831 O O . ILE A 1 222 ? 22.540 -9.785 -9.132 1.00 97.44 222 ILE A O 1
ATOM 1835 N N . SER A 1 223 ? 24.476 -9.828 -10.274 1.00 97.31 223 SER A N 1
ATOM 1836 C CA . SER A 1 223 ? 25.315 -10.189 -9.123 1.00 97.31 223 SER A CA 1
ATOM 1837 C C . SER A 1 223 ? 25.339 -9.128 -8.020 1.00 97.31 223 SER A C 1
ATOM 1839 O O . SER A 1 223 ? 25.549 -9.458 -6.858 1.00 97.31 223 SER A O 1
ATOM 1841 N N . CYS A 1 224 ? 25.122 -7.856 -8.359 1.00 96.12 224 CYS A N 1
ATOM 1842 C CA . CYS A 1 224 ? 25.109 -6.777 -7.379 1.00 96.12 224 CYS A CA 1
ATOM 1843 C C . CYS A 1 224 ? 23.736 -6.593 -6.723 1.00 96.12 224 CYS A C 1
ATOM 1845 O O . CYS A 1 224 ? 23.679 -6.318 -5.526 1.00 96.12 224 CYS A O 1
ATOM 1847 N N . PHE A 1 225 ? 22.650 -6.718 -7.494 1.00 97.06 225 PHE A N 1
ATOM 1848 C CA . PHE A 1 225 ? 21.326 -6.256 -7.064 1.00 97.06 225 PHE A CA 1
ATOM 1849 C C . PHE A 1 225 ? 20.277 -7.364 -6.915 1.00 97.06 225 PHE A C 1
ATOM 1851 O O . PHE A 1 225 ? 19.374 -7.224 -6.099 1.00 97.06 225 PHE A O 1
ATOM 1858 N N . ILE A 1 226 ? 20.372 -8.458 -7.677 1.00 96.56 226 ILE A N 1
ATOM 1859 C CA . ILE A 1 226 ? 19.294 -9.461 -7.779 1.00 96.56 226 ILE A CA 1
ATOM 1860 C C . ILE A 1 226 ? 19.667 -10.771 -7.084 1.00 96.56 226 ILE A C 1
ATOM 1862 O O . ILE A 1 226 ? 18.865 -11.330 -6.344 1.00 96.56 226 ILE A O 1
ATOM 1866 N N . ASN A 1 227 ? 20.881 -11.263 -7.328 1.00 95.38 227 ASN A N 1
ATOM 1867 C CA . ASN A 1 227 ? 21.408 -12.490 -6.740 1.00 95.38 227 ASN A CA 1
ATOM 1868 C C . ASN A 1 227 ? 22.798 -12.227 -6.152 1.00 95.38 227 ASN A C 1
ATOM 1870 O O . ASN A 1 227 ? 23.815 -12.718 -6.647 1.00 95.38 227 ASN A O 1
ATOM 1874 N N . SER A 1 228 ? 22.822 -11.377 -5.129 1.00 94.25 228 SER A N 1
ATOM 1875 C CA . SER A 1 228 ? 24.024 -11.000 -4.399 1.00 94.25 228 SER A CA 1
ATOM 1876 C C . SER A 1 228 ? 24.489 -12.107 -3.464 1.00 94.25 228 SER A C 1
ATOM 1878 O O . SER A 1 228 ? 23.696 -12.817 -2.847 1.00 94.25 228 SER A O 1
ATOM 1880 N N . SER A 1 229 ? 25.805 -12.211 -3.295 1.00 88.38 229 SER A N 1
ATOM 1881 C CA . SER A 1 229 ? 26.409 -13.057 -2.264 1.00 88.38 229 SER A CA 1
ATOM 1882 C C . SER A 1 229 ? 26.220 -12.498 -0.849 1.00 88.38 229 SER A C 1
ATOM 1884 O O . SER A 1 229 ? 26.510 -13.195 0.121 1.00 88.38 229 SER A O 1
ATOM 1886 N N . MET A 1 230 ? 25.790 -11.239 -0.713 1.00 82.06 230 MET A N 1
ATOM 1887 C CA . MET A 1 230 ? 25.450 -10.629 0.572 1.00 82.06 230 MET A CA 1
ATOM 1888 C C . MET A 1 230 ? 23.969 -10.885 0.886 1.00 82.06 230 MET A C 1
ATOM 1890 O O . MET A 1 230 ? 23.126 -10.502 0.079 1.00 82.06 230 MET A O 1
ATOM 1894 N N . PRO A 1 231 ? 23.623 -11.501 2.031 1.00 76.94 231 PRO A N 1
ATOM 1895 C CA . PRO A 1 231 ? 22.230 -11.675 2.429 1.00 76.94 231 PRO A CA 1
ATOM 1896 C C . PRO A 1 231 ? 21.540 -10.348 2.806 1.00 76.94 231 PRO A C 1
ATOM 1898 O O . PRO A 1 231 ? 22.176 -9.504 3.443 1.00 76.94 231 PRO A O 1
ATOM 1901 N N . PRO A 1 232 ? 20.240 -10.188 2.492 1.00 87.56 232 PRO A N 1
ATOM 1902 C CA . PRO A 1 232 ? 19.453 -11.058 1.610 1.00 87.56 232 PRO A CA 1
ATOM 1903 C C . PRO A 1 232 ? 19.920 -10.944 0.151 1.00 87.56 232 PRO A C 1
ATOM 1905 O O . PRO A 1 232 ? 20.344 -9.882 -0.279 1.00 87.56 232 PRO A O 1
ATOM 1908 N N . ALA A 1 233 ? 19.868 -12.036 -0.619 1.00 90.44 233 ALA A N 1
ATOM 1909 C CA . ALA A 1 233 ? 20.443 -12.062 -1.972 1.00 90.44 233 ALA A CA 1
ATOM 1910 C C . ALA A 1 233 ? 19.843 -10.996 -2.909 1.00 90.44 233 ALA A C 1
ATOM 1912 O O . ALA A 1 233 ? 20.556 -10.414 -3.728 1.00 90.44 233 ALA A O 1
ATOM 1913 N N . LEU A 1 234 ? 18.548 -10.715 -2.749 1.00 94.00 234 LEU A N 1
ATOM 1914 C CA . LEU A 1 234 ? 17.882 -9.594 -3.395 1.00 94.00 234 LEU A CA 1
ATOM 1915 C C . LEU A 1 234 ? 18.183 -8.310 -2.613 1.00 94.00 234 LEU A C 1
ATOM 1917 O O . LEU A 1 234 ? 17.887 -8.221 -1.425 1.00 94.00 234 LEU A O 1
ATOM 1921 N N . GLN A 1 235 ? 18.796 -7.341 -3.287 1.00 94.25 235 GLN A N 1
ATOM 1922 C CA . GLN A 1 235 ? 19.361 -6.127 -2.689 1.00 94.25 235 GLN A CA 1
ATOM 1923 C C . GLN A 1 235 ? 18.642 -4.848 -3.148 1.00 94.25 235 GLN A C 1
ATOM 1925 O O . GLN A 1 235 ? 19.192 -3.761 -2.965 1.00 94.25 235 GLN A O 1
ATOM 1930 N N . ILE A 1 236 ? 17.472 -4.986 -3.779 1.00 96.12 236 ILE A N 1
ATOM 1931 C CA . ILE A 1 236 ? 16.617 -3.907 -4.299 1.00 96.12 236 ILE A CA 1
ATOM 1932 C C . ILE A 1 236 ? 15.143 -4.237 -4.058 1.00 96.12 236 ILE A C 1
ATOM 1934 O O . ILE A 1 236 ? 14.773 -5.414 -3.996 1.00 96.12 236 ILE A O 1
ATOM 1938 N N . ASP A 1 237 ? 14.305 -3.209 -3.986 1.00 94.19 237 ASP A N 1
ATOM 1939 C CA . ASP A 1 237 ? 12.880 -3.346 -3.687 1.00 94.19 237 ASP A CA 1
ATOM 1940 C C . ASP A 1 237 ? 12.071 -3.698 -4.951 1.00 94.19 237 ASP A C 1
ATOM 1942 O O . ASP A 1 237 ? 11.428 -2.865 -5.598 1.00 94.19 237 ASP A O 1
ATOM 1946 N N . ILE A 1 238 ? 12.126 -4.979 -5.341 1.00 94.81 238 ILE A N 1
ATOM 1947 C CA . ILE A 1 238 ? 11.321 -5.543 -6.436 1.00 94.81 238 ILE A CA 1
ATOM 1948 C C . ILE A 1 238 ? 10.591 -6.827 -6.016 1.00 94.81 238 ILE A C 1
ATOM 1950 O O . ILE A 1 238 ? 11.079 -7.571 -5.164 1.00 94.81 238 ILE A O 1
ATOM 1954 N N . PRO A 1 239 ? 9.451 -7.157 -6.653 1.00 94.19 239 PRO A N 1
ATOM 1955 C CA . PRO A 1 239 ? 8.784 -8.437 -6.444 1.00 94.19 239 PRO A CA 1
ATOM 1956 C C . PRO A 1 239 ? 9.693 -9.640 -6.772 1.00 94.19 239 PRO A C 1
ATOM 1958 O O . PRO A 1 239 ? 10.376 -9.614 -7.804 1.00 94.19 239 PRO A O 1
ATOM 1961 N N . PRO A 1 240 ? 9.650 -10.735 -5.986 1.00 90.56 240 PRO A N 1
ATOM 1962 C CA . PRO A 1 240 ? 10.434 -11.947 -6.252 1.00 90.56 240 PRO A CA 1
ATOM 1963 C C . PRO A 1 240 ? 10.229 -12.516 -7.664 1.00 90.56 240 PRO A C 1
ATOM 1965 O O . PRO A 1 240 ? 11.189 -12.932 -8.308 1.00 90.56 240 PRO A O 1
ATOM 1968 N N . ASP A 1 241 ? 9.006 -12.440 -8.195 1.00 94.06 241 ASP A N 1
ATOM 1969 C CA . ASP A 1 241 ? 8.679 -12.907 -9.549 1.00 94.06 241 ASP A CA 1
ATOM 1970 C C . ASP A 1 241 ? 9.379 -12.089 -10.649 1.00 94.06 241 ASP A C 1
ATOM 1972 O O . ASP A 1 241 ? 9.647 -12.593 -11.740 1.00 94.06 241 ASP A O 1
ATOM 1976 N N . GLN A 1 242 ? 9.676 -10.807 -10.399 1.00 95.50 242 GLN A N 1
ATOM 1977 C CA . GLN A 1 242 ? 10.480 -9.987 -11.314 1.00 95.50 242 GLN A CA 1
ATOM 1978 C C . GLN A 1 242 ? 11.952 -10.389 -11.250 1.00 95.50 242 GLN A C 1
ATOM 1980 O O . GLN A 1 242 ? 12.590 -10.536 -12.291 1.00 95.50 242 GLN A O 1
ATOM 1985 N N . ALA A 1 243 ? 12.477 -10.606 -10.041 1.00 95.12 243 ALA A N 1
ATOM 1986 C CA . ALA A 1 243 ? 13.840 -11.085 -9.842 1.00 95.12 243 ALA A CA 1
ATOM 1987 C C . ALA A 1 243 ? 14.064 -12.430 -10.554 1.00 95.12 243 ALA A C 1
ATOM 1989 O O . ALA A 1 243 ? 15.042 -12.583 -11.284 1.00 95.12 243 ALA A O 1
ATOM 1990 N N . GLN A 1 244 ? 13.128 -13.373 -10.410 1.00 95.69 244 GLN A N 1
ATOM 1991 C CA . GLN A 1 244 ? 13.198 -14.679 -11.060 1.00 95.69 244 GLN A CA 1
ATOM 1992 C C . GLN A 1 244 ? 13.175 -14.570 -12.590 1.00 95.69 244 GLN A C 1
ATOM 1994 O O . GLN A 1 244 ? 14.044 -15.143 -13.247 1.00 95.69 244 GLN A O 1
ATOM 1999 N N . ARG A 1 245 ? 12.251 -13.792 -13.167 1.00 95.81 245 ARG A N 1
ATOM 2000 C CA . ARG A 1 245 ? 12.187 -13.599 -14.626 1.00 95.81 245 ARG A CA 1
ATOM 2001 C C . ARG A 1 245 ? 13.479 -13.020 -15.196 1.00 95.81 245 ARG A C 1
ATOM 2003 O O . ARG A 1 245 ? 13.963 -13.501 -16.213 1.00 95.81 245 ARG A O 1
ATOM 2010 N N . ILE A 1 246 ? 14.103 -12.063 -14.507 1.00 96.38 246 ILE A N 1
ATOM 2011 C CA . ILE A 1 246 ? 15.400 -11.515 -14.935 1.00 96.38 246 ILE A CA 1
ATOM 2012 C C . ILE A 1 246 ? 16.496 -12.594 -14.944 1.00 96.38 246 ILE A C 1
ATOM 2014 O O . ILE A 1 246 ? 17.361 -12.587 -15.819 1.00 96.38 246 ILE A O 1
ATOM 2018 N N . LEU A 1 247 ? 16.472 -13.540 -13.999 1.00 96.12 247 LEU A N 1
ATOM 2019 C CA . LEU A 1 247 ? 17.425 -14.654 -13.973 1.00 96.12 247 LEU A CA 1
ATOM 2020 C C . LEU A 1 247 ? 17.199 -15.648 -15.120 1.00 96.12 247 LEU A C 1
ATOM 2022 O O . LEU A 1 247 ? 18.175 -16.177 -15.656 1.00 96.12 247 LEU A O 1
ATOM 2026 N N . GLU A 1 248 ? 15.945 -15.894 -15.495 1.00 95.44 248 GLU A N 1
ATOM 2027 C CA . GLU A 1 248 ? 15.564 -16.767 -16.613 1.00 95.44 248 GLU A CA 1
ATOM 2028 C C . GLU A 1 248 ? 15.928 -16.132 -17.965 1.00 95.44 248 GLU A C 1
ATOM 2030 O O . GLU A 1 248 ? 16.517 -16.776 -18.837 1.00 95.44 248 GLU A O 1
ATOM 2035 N N . GLU A 1 249 ? 15.661 -14.834 -18.110 1.00 93.12 249 GLU A N 1
ATOM 2036 C CA . GLU A 1 249 ? 15.867 -14.065 -19.338 1.00 93.12 249 GLU A CA 1
ATOM 2037 C C . GLU A 1 249 ? 17.286 -13.493 -19.478 1.00 93.12 249 GLU A C 1
ATOM 2039 O O . GLU A 1 249 ? 17.577 -12.840 -20.474 1.00 93.12 249 GLU A O 1
ATOM 2044 N N . ARG A 1 250 ? 18.209 -13.766 -18.543 1.00 92.25 250 ARG A N 1
ATOM 2045 C CA . ARG A 1 250 ? 19.568 -13.174 -18.502 1.00 92.25 250 ARG A CA 1
ATOM 2046 C C . ARG A 1 250 ? 20.390 -13.305 -19.786 1.00 92.25 250 ARG A C 1
ATOM 2048 O O . ARG A 1 250 ? 21.283 -12.503 -20.019 1.00 92.25 250 ARG A O 1
ATOM 2055 N N . HIS A 1 251 ? 20.102 -14.313 -20.607 1.00 90.62 251 HIS A N 1
ATOM 2056 C CA . HIS A 1 251 ? 20.797 -14.557 -21.873 1.00 90.62 251 HIS A CA 1
ATOM 2057 C C . HIS A 1 251 ? 20.217 -13.729 -23.035 1.00 90.62 251 HIS A C 1
ATOM 2059 O O . HIS A 1 251 ? 20.825 -13.660 -24.099 1.00 90.62 251 HIS A O 1
ATOM 2065 N N . GLN A 1 252 ? 19.051 -13.099 -22.854 1.00 87.12 252 GLN A N 1
ATOM 2066 C CA . GLN A 1 252 ? 18.429 -12.244 -23.860 1.00 87.12 252 GLN A CA 1
ATOM 2067 C C . GLN A 1 252 ? 19.164 -10.903 -23.936 1.00 87.12 252 GLN A C 1
ATOM 2069 O O . GLN A 1 252 ? 19.319 -10.188 -22.945 1.00 87.12 252 GLN A O 1
ATOM 2074 N N . LEU A 1 253 ? 19.615 -10.552 -25.137 1.00 80.19 253 LEU A N 1
ATOM 2075 C CA . LEU A 1 253 ? 20.240 -9.266 -25.418 1.00 80.19 253 LEU A CA 1
ATOM 2076 C C . LEU A 1 253 ? 19.159 -8.225 -25.711 1.00 80.19 253 LEU A C 1
ATOM 2078 O O . LEU A 1 253 ? 18.365 -8.389 -26.635 1.00 80.19 253 LEU A O 1
ATOM 2082 N N . GLY A 1 254 ? 19.134 -7.134 -24.947 1.00 84.75 254 GLY A N 1
ATOM 2083 C CA . GLY A 1 254 ? 18.275 -5.998 -25.261 1.00 84.75 254 GLY A CA 1
ATOM 2084 C C . GLY A 1 254 ? 18.137 -4.991 -24.118 1.00 84.75 254 GLY A C 1
ATOM 2085 O O . GLY A 1 254 ? 18.180 -5.366 -22.949 1.00 84.75 254 GLY A O 1
ATOM 2086 N N . PRO A 1 255 ? 17.866 -3.710 -24.419 1.00 90.88 255 PRO A N 1
ATOM 2087 C CA . PRO A 1 255 ? 17.887 -2.617 -23.438 1.00 90.88 255 PRO A CA 1
ATOM 2088 C C . PRO A 1 255 ? 16.779 -2.691 -22.366 1.00 90.88 255 PRO A C 1
ATOM 2090 O O . PRO A 1 255 ? 16.670 -1.806 -21.512 1.00 90.88 255 PRO A O 1
ATOM 2093 N N . TYR A 1 256 ? 15.921 -3.713 -22.409 1.00 93.62 256 TYR A N 1
ATOM 2094 C CA . TYR A 1 256 ? 14.685 -3.782 -21.632 1.00 93.62 256 TYR A CA 1
ATOM 2095 C C . TYR A 1 256 ? 14.587 -4.961 -20.665 1.00 93.62 256 TYR A C 1
ATOM 2097 O O . TYR A 1 256 ? 13.577 -5.036 -19.969 1.00 93.62 256 TYR A O 1
ATOM 2105 N N . ILE A 1 257 ? 15.623 -5.796 -20.527 1.00 94.81 257 ILE A N 1
ATOM 2106 C CA . ILE A 1 257 ? 15.633 -6.904 -19.552 1.00 94.81 257 ILE A CA 1
ATOM 2107 C C . ILE A 1 257 ? 15.347 -6.428 -18.112 1.00 94.81 257 ILE A C 1
ATOM 2109 O O . ILE A 1 257 ? 14.609 -7.059 -17.369 1.00 94.81 257 ILE A O 1
ATOM 2113 N N . PHE A 1 258 ? 15.837 -5.243 -17.733 1.00 96.81 258 PHE A N 1
ATOM 2114 C CA . PHE A 1 258 ? 15.603 -4.657 -16.406 1.00 96.81 258 PHE A CA 1
ATOM 2115 C C . PHE A 1 258 ? 14.425 -3.674 -16.356 1.00 96.81 258 PHE A C 1
ATOM 2117 O O . PHE A 1 258 ? 14.255 -2.977 -15.358 1.00 96.81 258 PHE A O 1
ATOM 2124 N N . ARG A 1 259 ? 13.625 -3.537 -17.426 1.00 94.94 259 ARG A N 1
ATOM 2125 C CA . ARG A 1 259 ? 12.612 -2.469 -17.531 1.00 94.94 259 ARG A CA 1
ATOM 2126 C C . ARG A 1 259 ? 11.575 -2.546 -16.416 1.00 94.94 259 ARG A C 1
ATOM 2128 O O . ARG A 1 259 ? 11.217 -1.510 -15.865 1.00 94.94 259 ARG A O 1
ATOM 2135 N N . GLU A 1 260 ? 11.090 -3.743 -16.111 1.00 95.06 260 GLU A N 1
ATOM 2136 C CA . GLU A 1 260 ? 10.068 -3.938 -15.082 1.00 95.06 260 GLU A CA 1
ATOM 2137 C C . GLU A 1 260 ? 10.623 -3.642 -13.684 1.00 95.06 260 GLU A C 1
ATOM 2139 O O . GLU A 1 260 ? 10.077 -2.793 -12.984 1.00 95.06 260 GLU A O 1
ATOM 2144 N N . ALA A 1 261 ? 11.777 -4.225 -13.342 1.00 96.06 261 ALA A N 1
ATOM 2145 C CA . ALA A 1 261 ? 12.471 -3.954 -12.083 1.00 96.06 261 ALA A CA 1
ATOM 2146 C C . ALA A 1 261 ? 12.812 -2.467 -11.911 1.00 96.06 261 ALA A C 1
ATOM 2148 O O . ALA A 1 261 ? 12.617 -1.906 -10.838 1.00 96.06 261 ALA A O 1
ATOM 2149 N N . GLN A 1 262 ? 13.254 -1.790 -12.977 1.00 95.81 262 GLN A N 1
ATOM 2150 C CA . GLN A 1 262 ? 13.534 -0.354 -12.940 1.00 95.81 262 GLN A CA 1
ATOM 2151 C C . GLN A 1 262 ? 12.276 0.470 -12.636 1.00 95.81 262 GLN A C 1
ATOM 2153 O O . GLN A 1 262 ? 12.377 1.501 -11.975 1.00 95.81 262 GLN A O 1
ATOM 2158 N N . MET A 1 263 ? 11.101 0.046 -13.115 1.00 93.12 263 MET A N 1
ATOM 2159 C CA . MET A 1 263 ? 9.832 0.707 -12.799 1.00 93.12 263 MET A CA 1
ATOM 2160 C C . MET A 1 263 ? 9.403 0.463 -11.351 1.00 93.12 263 MET A C 1
ATOM 2162 O O . MET A 1 263 ? 8.937 1.405 -10.717 1.00 93.12 263 MET A O 1
ATOM 2166 N N . SER A 1 264 ? 9.575 -0.756 -10.834 1.00 94.62 264 SER A N 1
ATOM 2167 C CA . SER A 1 264 ? 9.288 -1.103 -9.434 1.00 94.62 264 SER A CA 1
ATOM 2168 C C . SER A 1 264 ? 10.148 -0.275 -8.481 1.00 94.62 264 SER A C 1
ATOM 2170 O O . SER A 1 264 ? 9.607 0.522 -7.723 1.00 94.62 264 SER A O 1
ATOM 2172 N N . VAL A 1 265 ? 11.470 -0.317 -8.655 1.00 95.00 265 VAL A N 1
ATOM 2173 C CA . VAL A 1 265 ? 12.427 0.502 -7.896 1.00 95.00 265 VAL A CA 1
ATOM 2174 C C . VAL A 1 265 ? 12.093 1.993 -7.981 1.00 95.00 265 VAL A C 1
ATOM 2176 O O . VAL A 1 265 ? 12.104 2.713 -6.990 1.00 95.00 265 VAL A O 1
ATOM 2179 N N . PHE A 1 266 ? 11.749 2.493 -9.170 1.00 93.25 266 PHE A N 1
ATOM 2180 C CA . PHE A 1 266 ? 11.380 3.899 -9.324 1.00 93.25 266 PHE A CA 1
ATOM 2181 C C . PHE A 1 266 ? 10.108 4.272 -8.549 1.00 93.25 266 PHE A C 1
ATOM 2183 O O . PHE A 1 266 ? 10.008 5.392 -8.051 1.00 93.25 266 PHE A O 1
ATOM 2190 N N . ASN A 1 267 ? 9.135 3.363 -8.446 1.00 90.81 267 ASN A N 1
ATOM 2191 C CA . ASN A 1 267 ? 7.947 3.588 -7.626 1.00 90.81 267 ASN A CA 1
ATOM 2192 C C . ASN A 1 267 ? 8.296 3.642 -6.135 1.00 90.81 267 ASN A C 1
ATOM 2194 O O . ASN A 1 267 ? 7.750 4.500 -5.447 1.00 90.81 267 ASN A O 1
ATOM 2198 N N . GLU A 1 268 ? 9.224 2.811 -5.665 1.00 92.00 268 GLU A N 1
ATOM 2199 C CA . GLU A 1 268 ? 9.700 2.851 -4.277 1.00 92.00 268 GLU A CA 1
ATOM 2200 C C . GLU A 1 268 ? 10.420 4.170 -3.976 1.00 92.00 268 GLU A C 1
ATOM 2202 O O . GLU A 1 268 ? 10.077 4.865 -3.020 1.00 92.00 268 GLU A O 1
ATOM 2207 N N . LEU A 1 269 ? 11.302 4.632 -4.869 1.00 92.25 269 LEU A N 1
ATOM 2208 C CA . LEU A 1 269 ? 11.949 5.947 -4.744 1.00 92.25 269 LEU A CA 1
ATOM 2209 C C . LEU A 1 269 ? 10.948 7.115 -4.732 1.00 92.25 269 LEU A C 1
ATOM 2211 O O . LEU A 1 269 ? 11.177 8.126 -4.065 1.00 92.25 269 LEU A O 1
ATOM 2215 N N . MET A 1 270 ? 9.828 6.988 -5.447 1.00 90.50 270 MET A N 1
ATOM 2216 C CA . MET A 1 270 ? 8.757 7.989 -5.441 1.00 90.50 270 MET A CA 1
ATOM 2217 C C . MET A 1 270 ? 8.041 8.084 -4.089 1.00 90.50 270 MET A C 1
ATOM 2219 O O . MET A 1 270 ? 7.509 9.149 -3.779 1.00 90.50 270 MET A O 1
ATOM 2223 N N . THR A 1 271 ? 8.030 7.024 -3.274 1.00 91.06 271 THR A N 1
ATOM 2224 C CA . THR A 1 271 ? 7.388 7.056 -1.946 1.00 91.06 271 THR A CA 1
ATOM 2225 C C . THR A 1 271 ? 8.119 7.984 -0.975 1.00 91.06 271 THR A C 1
ATOM 2227 O O . THR A 1 271 ? 7.480 8.701 -0.209 1.00 91.06 271 THR A O 1
ATOM 2230 N N . VAL A 1 272 ? 9.451 8.040 -1.066 1.00 90.38 272 VAL A N 1
ATOM 2231 C CA . VAL A 1 272 ? 10.316 8.866 -0.206 1.00 90.38 272 VAL A CA 1
ATOM 2232 C C . VAL A 1 272 ? 10.619 10.246 -0.794 1.00 90.38 272 VAL A C 1
ATOM 2234 O O . VAL A 1 272 ? 11.258 11.078 -0.145 1.00 90.38 272 VAL A O 1
ATOM 2237 N N . TRP A 1 273 ? 10.162 10.510 -2.020 1.00 91.69 273 TRP A N 1
ATOM 2238 C CA . TRP A 1 273 ? 10.395 11.772 -2.718 1.00 91.69 273 TRP A CA 1
ATOM 2239 C C . TRP A 1 273 ? 9.830 13.001 -1.984 1.00 91.69 273 TRP A C 1
ATOM 2241 O O . TRP A 1 273 ? 10.586 13.962 -1.819 1.00 91.69 273 TRP A O 1
ATOM 2251 N N . PRO A 1 274 ? 8.580 12.998 -1.468 1.00 89.75 274 PRO A N 1
ATOM 2252 C CA . PRO A 1 274 ? 8.045 14.150 -0.738 1.00 89.75 274 PRO A CA 1
ATOM 2253 C C . PRO A 1 274 ? 8.868 14.486 0.511 1.00 89.75 274 PRO A C 1
ATOM 2255 O O . PRO A 1 274 ? 9.194 15.645 0.746 1.00 89.75 274 PRO A O 1
ATOM 2258 N N . GLU A 1 275 ? 9.306 13.469 1.261 1.00 91.06 275 GLU A N 1
ATOM 2259 C CA . GLU A 1 275 ? 10.141 13.675 2.449 1.00 91.06 275 GLU A CA 1
ATOM 2260 C C . GLU A 1 275 ? 11.501 14.297 2.107 1.00 91.06 275 GLU A C 1
ATOM 2262 O O . GLU A 1 275 ? 12.038 15.104 2.869 1.00 91.06 275 GLU A O 1
ATOM 2267 N N . PHE A 1 276 ? 12.071 13.935 0.954 1.00 91.44 276 PHE A N 1
ATOM 2268 C CA . PHE A 1 276 ? 13.290 14.566 0.463 1.00 91.44 276 PHE A CA 1
ATOM 2269 C C . PHE A 1 276 ? 13.054 16.028 0.075 1.00 91.44 276 PHE A C 1
ATOM 2271 O O . PHE A 1 276 ? 13.895 16.875 0.385 1.00 91.44 276 PHE A O 1
ATOM 2278 N N . GLN A 1 277 ? 11.927 16.339 -0.573 1.00 90.56 277 GLN A N 1
ATOM 2279 C CA . GLN A 1 277 ? 11.572 17.713 -0.935 1.00 90.56 277 GLN A CA 1
ATOM 2280 C C . GLN A 1 277 ? 11.390 18.585 0.310 1.00 90.56 277 GLN A C 1
ATOM 2282 O O . GLN A 1 277 ? 11.972 19.668 0.379 1.00 90.56 277 GLN A O 1
ATOM 2287 N N . ASP A 1 278 ? 10.683 18.087 1.324 1.00 90.62 278 ASP A N 1
ATOM 2288 C CA . ASP A 1 278 ? 10.509 18.780 2.602 1.00 90.62 278 ASP A CA 1
ATOM 2289 C C . ASP A 1 278 ? 11.852 19.006 3.302 1.00 90.62 278 ASP A C 1
ATOM 2291 O O . ASP A 1 278 ? 12.164 20.113 3.755 1.00 90.62 278 ASP A O 1
ATOM 2295 N N . PHE A 1 279 ? 12.703 17.978 3.330 1.00 90.25 279 PHE A N 1
ATOM 2296 C CA . PHE A 1 279 ? 14.035 18.083 3.908 1.00 90.25 279 PHE A CA 1
ATOM 2297 C C . PHE A 1 279 ? 14.900 19.118 3.172 1.00 90.25 279 PHE A C 1
ATOM 2299 O O . PHE A 1 279 ? 15.512 19.974 3.819 1.00 90.25 279 PHE A O 1
ATOM 2306 N N . ARG A 1 280 ? 14.909 19.094 1.833 1.00 88.94 280 ARG A N 1
ATOM 2307 C CA . ARG A 1 280 ? 15.644 20.049 0.991 1.00 88.94 280 ARG A CA 1
ATOM 2308 C C . ARG A 1 280 ? 15.180 21.483 1.232 1.00 88.94 280 ARG A C 1
ATOM 2310 O O . ARG A 1 280 ? 16.023 22.361 1.411 1.00 88.94 280 ARG A O 1
ATOM 2317 N N . SER A 1 281 ? 13.870 21.704 1.298 1.00 88.00 281 SER A N 1
ATOM 2318 C CA . SER A 1 281 ? 13.283 23.015 1.594 1.00 88.00 281 SER A CA 1
ATOM 2319 C C . SER A 1 281 ? 13.632 23.518 2.999 1.00 88.00 281 SER A C 1
ATOM 2321 O O . SER A 1 281 ? 13.823 24.715 3.185 1.00 88.00 281 SER A O 1
ATOM 2323 N N . SER A 1 282 ? 13.759 22.622 3.985 1.00 89.19 282 SER A N 1
ATOM 2324 C CA . SER A 1 282 ? 14.058 22.996 5.376 1.00 89.19 282 SER A CA 1
ATOM 2325 C C . SER A 1 282 ? 15.523 23.368 5.642 1.00 89.19 282 SER A C 1
ATOM 2327 O O . SER A 1 282 ? 15.794 24.196 6.509 1.00 89.19 282 SER A O 1
ATOM 2329 N N . VAL A 1 283 ? 16.471 22.759 4.920 1.00 86.12 283 VAL A N 1
ATOM 2330 C CA . VAL A 1 283 ? 17.919 22.950 5.137 1.00 86.12 283 VAL A CA 1
ATOM 2331 C C . VAL A 1 283 ? 18.503 24.031 4.219 1.00 86.12 283 VAL A C 1
ATOM 2333 O O . VAL A 1 283 ? 19.506 24.653 4.563 1.00 86.12 283 VAL A O 1
ATOM 2336 N N . GLY A 1 284 ? 17.876 24.277 3.064 1.00 79.81 284 GLY A N 1
ATOM 2337 C CA . GLY A 1 284 ? 18.425 25.138 2.018 1.00 79.81 284 GLY A CA 1
ATOM 2338 C C . GLY A 1 284 ? 19.507 24.430 1.190 1.00 79.81 284 GLY A C 1
ATOM 2339 O O . GLY A 1 284 ? 20.252 23.582 1.682 1.00 79.81 284 GLY A O 1
ATOM 2340 N N . GLU A 1 285 ? 19.592 24.762 -0.100 1.00 76.44 285 GLU A N 1
ATOM 2341 C CA . GLU A 1 285 ? 20.398 24.020 -1.084 1.00 76.44 285 GLU A CA 1
ATOM 2342 C C . GLU A 1 285 ? 21.911 24.050 -0.808 1.00 76.44 285 GLU A C 1
ATOM 2344 O O . GLU A 1 285 ? 22.589 23.041 -1.006 1.00 76.44 285 GLU A O 1
ATOM 2349 N N . GLU A 1 286 ? 22.432 25.160 -0.280 1.00 80.25 286 GLU A N 1
ATOM 2350 C CA . GLU A 1 286 ? 23.866 25.339 -0.003 1.00 80.25 286 GLU A CA 1
ATOM 2351 C C . GLU A 1 286 ? 24.379 24.445 1.137 1.00 80.25 286 GLU A C 1
ATOM 2353 O O . GLU A 1 286 ? 25.503 23.947 1.087 1.00 80.25 286 GLU A O 1
ATOM 2358 N N . GLN A 1 287 ? 23.557 24.207 2.164 1.00 84.94 287 GLN A N 1
ATOM 2359 C CA . GLN A 1 287 ? 23.951 23.434 3.350 1.00 84.94 287 GLN A CA 1
ATOM 2360 C C . GLN A 1 287 ? 23.561 21.954 3.250 1.00 84.94 287 GLN A C 1
ATOM 2362 O O . GLN A 1 287 ? 24.031 21.128 4.038 1.00 84.94 287 GLN A O 1
ATOM 2367 N N . LEU A 1 288 ? 22.730 21.604 2.264 1.00 87.44 288 LEU A N 1
ATOM 2368 C CA . LEU A 1 288 ? 22.079 20.304 2.154 1.00 87.44 288 LEU A CA 1
ATOM 2369 C C . LEU A 1 288 ? 23.062 19.128 2.158 1.00 87.44 288 LEU A C 1
ATOM 2371 O O . LEU A 1 288 ? 22.878 18.171 2.911 1.00 87.44 288 LEU A O 1
ATOM 2375 N N . LEU A 1 289 ? 24.118 19.203 1.343 1.00 86.19 289 LEU A N 1
ATOM 2376 C CA . LEU A 1 289 ? 25.127 18.142 1.247 1.00 86.19 289 LEU A CA 1
ATOM 2377 C C . LEU A 1 289 ? 25.864 17.932 2.573 1.00 86.19 289 LEU A C 1
ATOM 2379 O O . LEU A 1 289 ? 25.949 16.801 3.046 1.00 86.19 289 LEU A O 1
ATOM 2383 N N . SER A 1 290 ? 26.326 19.015 3.199 1.00 88.00 290 SER A N 1
ATOM 2384 C CA . SER A 1 290 ? 27.074 18.967 4.462 1.00 88.00 290 SER A CA 1
ATOM 2385 C C . SER A 1 290 ? 26.244 18.344 5.592 1.00 88.00 290 SER A C 1
ATOM 2387 O O . SER A 1 290 ? 26.693 17.426 6.285 1.00 88.00 290 SER A O 1
ATOM 2389 N N . VAL A 1 291 ? 24.980 18.763 5.726 1.00 89.31 291 VAL A N 1
ATOM 2390 C CA . VAL A 1 291 ? 24.065 18.223 6.743 1.00 89.31 291 VAL A CA 1
ATOM 2391 C C . VAL A 1 291 ? 23.790 16.736 6.509 1.00 89.31 291 VAL A C 1
ATOM 2393 O O . VAL A 1 291 ? 23.768 15.947 7.460 1.00 89.31 291 VAL A O 1
ATOM 2396 N N . LEU A 1 292 ? 23.599 16.326 5.253 1.00 89.31 292 LEU A N 1
ATOM 2397 C CA . LEU A 1 292 ? 23.398 14.923 4.899 1.00 89.31 292 LEU A CA 1
ATOM 2398 C C . LEU A 1 292 ? 24.626 14.068 5.218 1.00 89.31 292 LEU A C 1
ATOM 2400 O O . LEU A 1 292 ? 24.486 12.999 5.813 1.00 89.31 292 LEU A O 1
ATOM 2404 N N . GLU A 1 293 ? 25.826 14.538 4.886 1.00 88.00 293 GLU A N 1
ATOM 2405 C CA . GLU A 1 293 ? 27.077 13.841 5.187 1.00 88.00 293 GLU A CA 1
ATOM 2406 C C . GLU A 1 293 ? 27.292 13.669 6.693 1.00 88.00 293 GLU A C 1
ATOM 2408 O O . GLU A 1 293 ? 27.624 12.566 7.148 1.00 88.00 293 GLU A O 1
ATOM 2413 N N . GLN A 1 294 ? 27.019 14.714 7.479 1.00 88.81 294 GLN A N 1
ATOM 2414 C CA . GLN A 1 294 ? 27.092 14.665 8.938 1.00 88.81 294 GLN A CA 1
ATOM 2415 C C . GLN A 1 294 ? 26.109 13.637 9.515 1.00 88.81 294 GLN A C 1
ATOM 2417 O O . GLN A 1 294 ? 26.498 12.782 10.322 1.00 88.81 294 GLN A O 1
ATOM 2422 N N . LYS A 1 295 ? 24.844 13.660 9.069 1.00 88.25 295 LYS A N 1
ATOM 2423 C CA . LYS A 1 295 ? 23.831 12.677 9.485 1.00 88.25 295 LYS A CA 1
ATOM 2424 C C . LYS A 1 295 ? 24.240 11.252 9.110 1.00 88.25 295 LYS A C 1
ATOM 2426 O O . LYS A 1 295 ? 24.102 10.342 9.928 1.00 88.25 295 LYS A O 1
ATOM 2431 N N . ARG A 1 296 ? 24.808 11.053 7.917 1.00 86.19 296 ARG A N 1
ATOM 2432 C CA . ARG A 1 296 ? 25.257 9.745 7.408 1.00 86.19 296 ARG A CA 1
ATOM 2433 C C . ARG A 1 296 ? 26.427 9.195 8.218 1.00 86.19 296 ARG A C 1
ATOM 2435 O O . ARG A 1 296 ? 26.459 8.006 8.540 1.00 86.19 296 ARG A O 1
ATOM 2442 N N . ALA A 1 297 ? 27.378 10.051 8.589 1.00 86.19 297 ALA A N 1
ATOM 2443 C CA . ALA A 1 297 ? 28.481 9.685 9.472 1.00 86.19 297 ALA A CA 1
ATOM 2444 C C . ALA A 1 297 ? 27.975 9.244 10.856 1.00 86.19 297 ALA A C 1
ATOM 2446 O O . ALA A 1 297 ? 28.376 8.182 11.341 1.00 86.19 297 ALA A O 1
ATOM 2447 N N . GLY A 1 298 ? 27.044 10.003 11.447 1.00 86.62 298 GLY A N 1
ATOM 2448 C CA . GLY A 1 298 ? 26.403 9.654 12.717 1.00 86.62 298 GLY A CA 1
ATOM 2449 C C . GLY A 1 298 ? 25.627 8.335 12.650 1.00 86.62 298 GLY A C 1
ATOM 2450 O O . GLY A 1 298 ? 25.807 7.466 13.505 1.00 86.62 298 GLY A O 1
ATOM 2451 N N . HIS A 1 299 ? 24.830 8.144 11.595 1.00 84.94 299 HIS A N 1
ATOM 2452 C CA . HIS A 1 299 ? 24.064 6.919 11.367 1.00 84.94 299 HIS A CA 1
ATOM 2453 C C . HIS A 1 299 ? 24.982 5.692 11.250 1.00 84.94 299 HIS A C 1
ATOM 2455 O O . HIS A 1 299 ? 24.817 4.729 11.998 1.00 84.94 299 HIS A O 1
ATOM 2461 N N . ARG A 1 300 ? 26.023 5.747 10.406 1.00 84.56 300 ARG A N 1
ATOM 2462 C CA . ARG A 1 300 ? 27.005 4.654 10.277 1.00 84.56 300 ARG A CA 1
ATOM 2463 C C . ARG A 1 300 ? 27.724 4.342 11.583 1.00 84.56 300 ARG A C 1
ATOM 2465 O O . ARG A 1 300 ? 27.963 3.174 11.882 1.00 84.56 300 ARG A O 1
ATOM 2472 N N . ALA A 1 301 ? 28.095 5.363 12.356 1.00 86.00 301 ALA A N 1
ATOM 2473 C CA . ALA A 1 301 ? 28.730 5.160 13.654 1.00 86.00 301 ALA A CA 1
ATOM 2474 C C . ALA A 1 301 ? 27.789 4.436 14.629 1.00 86.00 301 ALA A C 1
ATOM 2476 O O . ALA A 1 301 ? 28.229 3.532 15.339 1.00 86.00 301 ALA A O 1
ATOM 2477 N N . ARG A 1 302 ? 26.496 4.784 14.627 1.00 86.62 302 ARG A N 1
ATOM 2478 C CA . ARG A 1 302 ? 25.469 4.114 15.433 1.00 86.62 302 ARG A CA 1
ATOM 2479 C C . ARG A 1 302 ? 25.283 2.654 15.019 1.00 86.62 302 ARG A C 1
ATOM 2481 O O . ARG A 1 302 ? 25.383 1.787 15.879 1.00 86.62 302 ARG A O 1
ATOM 2488 N N . VAL A 1 303 ? 25.107 2.384 13.723 1.00 82.00 303 VAL A N 1
ATOM 2489 C CA . VAL A 1 303 ? 24.943 1.018 13.188 1.00 82.00 303 VAL A CA 1
ATOM 2490 C C . VAL A 1 303 ? 26.157 0.147 13.520 1.00 82.00 303 VAL A C 1
ATOM 2492 O O . VAL A 1 303 ? 26.004 -0.960 14.022 1.00 82.00 303 VAL A O 1
ATOM 2495 N N . ARG A 1 304 ? 27.382 0.664 13.345 1.00 84.56 304 ARG A N 1
ATOM 2496 C CA . ARG A 1 304 ? 28.611 -0.064 13.715 1.00 84.56 304 ARG A CA 1
ATOM 2497 C C . ARG A 1 304 ? 28.691 -0.381 15.207 1.00 84.56 304 ARG A C 1
ATOM 2499 O O . ARG A 1 304 ? 29.170 -1.449 15.566 1.00 84.56 304 ARG A O 1
ATOM 2506 N N . ARG A 1 305 ? 28.266 0.543 16.076 1.00 86.62 305 ARG A N 1
ATOM 2507 C CA . ARG A 1 305 ? 28.232 0.309 17.530 1.00 86.62 305 ARG A CA 1
ATOM 2508 C C . ARG A 1 305 ? 27.209 -0.757 17.900 1.00 86.62 305 ARG A C 1
ATOM 2510 O O . ARG A 1 305 ? 27.499 -1.565 18.766 1.00 86.62 305 ARG A O 1
ATOM 2517 N N . GLN A 1 306 ? 26.045 -0.744 17.261 1.00 83.31 306 GLN A N 1
ATOM 2518 C CA . GLN A 1 306 ? 24.994 -1.721 17.515 1.00 83.31 306 GLN A CA 1
ATOM 2519 C C . GLN A 1 306 ? 25.409 -3.123 17.066 1.00 83.31 306 GLN A C 1
ATOM 2521 O O . GLN A 1 306 ? 25.384 -4.037 17.877 1.00 83.31 306 GLN A O 1
ATOM 2526 N N . ARG A 1 307 ? 25.936 -3.256 15.846 1.00 82.06 307 ARG A N 1
ATOM 2527 C CA . ARG A 1 307 ? 26.442 -4.535 15.341 1.00 82.06 307 ARG A CA 1
ATOM 2528 C C . ARG A 1 307 ? 27.541 -5.137 16.225 1.00 82.06 307 ARG A C 1
ATOM 2530 O O . ARG A 1 307 ? 27.550 -6.336 16.444 1.00 82.06 307 ARG A O 1
ATOM 2537 N N . ARG A 1 308 ? 28.447 -4.314 16.771 1.00 87.00 308 ARG A N 1
ATOM 2538 C CA . ARG A 1 308 ? 29.459 -4.797 17.732 1.00 87.00 308 ARG A CA 1
ATOM 2539 C C . ARG A 1 308 ? 28.833 -5.369 19.003 1.00 87.00 308 ARG A C 1
ATOM 2541 O O . ARG A 1 308 ? 29.320 -6.373 19.494 1.00 87.00 308 ARG A O 1
ATOM 2548 N N . LYS A 1 309 ? 27.772 -4.742 19.520 1.00 85.00 309 LYS A N 1
ATOM 2549 C CA . LYS A 1 309 ? 27.053 -5.250 20.697 1.00 85.00 309 LYS A CA 1
ATOM 2550 C C . LYS A 1 309 ? 26.358 -6.575 20.400 1.00 85.00 309 LYS A C 1
ATOM 2552 O O . LYS A 1 309 ? 26.475 -7.488 21.197 1.00 85.00 309 LYS A O 1
ATOM 2557 N N . GLU A 1 310 ? 25.700 -6.685 19.247 1.00 82.06 310 GLU A N 1
ATOM 2558 C CA . GLU A 1 310 ? 25.052 -7.929 18.805 1.00 82.06 310 GLU A CA 1
ATOM 2559 C C . GLU A 1 310 ? 26.081 -9.064 18.636 1.00 82.06 310 GLU A C 1
ATOM 2561 O O . GLU A 1 310 ? 25.870 -10.165 19.131 1.00 82.06 310 GLU A O 1
ATOM 2566 N N . GLU A 1 311 ? 27.240 -8.783 18.024 1.00 84.25 311 GLU A N 1
ATOM 2567 C CA . GLU A 1 311 ? 28.346 -9.748 17.899 1.00 84.25 311 GLU A CA 1
ATOM 2568 C C . GLU A 1 311 ? 28.910 -10.172 19.277 1.00 84.25 311 GLU A C 1
ATOM 2570 O O . GLU A 1 311 ? 29.204 -11.351 19.487 1.00 84.25 311 GLU A O 1
ATOM 2575 N N . GLU A 1 312 ? 29.037 -9.241 20.232 1.00 88.00 312 GLU A N 1
ATOM 2576 C CA . GLU A 1 312 ? 29.468 -9.524 21.612 1.00 88.00 312 GLU A CA 1
ATOM 2577 C C . GLU A 1 312 ? 28.435 -10.371 22.384 1.00 88.00 312 GLU A C 1
ATOM 2579 O O . GLU A 1 312 ? 28.813 -11.329 23.066 1.00 88.00 312 GLU A O 1
ATOM 2584 N N . GLU A 1 313 ? 27.141 -10.065 22.246 1.00 83.38 313 GLU A N 1
ATOM 2585 C CA . GLU A 1 313 ? 26.028 -10.810 22.853 1.00 83.38 313 GLU A CA 1
ATOM 2586 C C . GLU A 1 313 ? 25.939 -12.242 22.296 1.00 83.38 313 GLU A C 1
ATOM 2588 O O . GLU A 1 313 ? 25.884 -13.202 23.070 1.00 83.38 313 GLU A O 1
ATOM 2593 N N . GLU A 1 314 ? 26.022 -12.423 20.972 1.00 83.81 314 GLU A N 1
ATOM 2594 C CA . GLU A 1 314 ? 26.055 -13.751 20.342 1.00 83.81 314 GLU A CA 1
ATOM 2595 C C . GLU A 1 314 ? 27.259 -14.585 20.814 1.00 83.81 314 GLU A C 1
ATOM 2597 O O . GLU A 1 314 ? 27.158 -15.804 21.024 1.00 83.81 314 GLU A O 1
ATOM 2602 N N . GLU A 1 315 ? 28.423 -13.953 21.001 1.00 86.25 315 GLU A N 1
ATOM 2603 C CA . GLU A 1 315 ? 29.605 -14.634 21.522 1.00 86.25 315 GLU A CA 1
ATOM 2604 C C . GLU A 1 315 ? 29.422 -15.051 22.993 1.00 86.25 315 GLU A C 1
ATOM 2606 O O . GLU A 1 315 ? 29.798 -16.169 23.378 1.00 86.25 315 GLU A O 1
ATOM 2611 N N . GLU A 1 316 ? 28.809 -14.204 23.821 1.00 85.31 316 GLU A N 1
ATOM 2612 C CA . GLU A 1 316 ? 28.493 -14.516 25.217 1.00 85.31 316 GLU A CA 1
ATOM 2613 C C . GLU A 1 316 ? 27.463 -15.650 25.339 1.00 85.31 316 GLU A C 1
ATOM 2615 O O . GLU A 1 316 ? 27.647 -16.580 26.141 1.00 85.31 316 GLU A O 1
ATOM 2620 N N . GLU A 1 317 ? 26.425 -15.650 24.501 1.00 81.31 317 GLU A N 1
ATOM 2621 C CA . GLU A 1 317 ? 25.448 -16.736 24.427 1.00 81.31 317 GLU A CA 1
ATOM 2622 C C . GLU A 1 317 ? 26.110 -18.059 24.038 1.00 81.31 317 GLU A C 1
ATOM 2624 O O . GLU A 1 317 ? 25.900 -19.086 24.700 1.00 81.31 317 GLU A O 1
ATOM 2629 N N . ARG A 1 318 ? 26.982 -18.044 23.021 1.00 84.50 318 ARG A N 1
ATOM 2630 C CA . ARG A 1 318 ? 27.770 -19.217 22.612 1.00 84.50 318 ARG A CA 1
ATOM 2631 C C . ARG A 1 318 ? 28.642 -19.735 23.754 1.00 84.50 318 ARG A C 1
ATOM 2633 O O . ARG A 1 318 ? 28.640 -20.940 24.032 1.00 84.50 318 ARG A O 1
ATOM 2640 N N . ARG A 1 319 ? 29.347 -18.853 24.471 1.00 83.06 319 ARG A N 1
ATOM 2641 C CA . ARG A 1 319 ? 30.164 -19.218 25.647 1.00 83.06 319 ARG A CA 1
ATOM 2642 C C . ARG A 1 319 ? 29.306 -19.819 26.767 1.00 83.06 319 ARG A C 1
ATOM 2644 O O . ARG A 1 319 ? 29.708 -20.808 27.389 1.00 83.06 319 ARG A O 1
ATOM 2651 N N . THR A 1 320 ? 28.111 -19.284 26.996 1.00 77.56 320 THR A N 1
ATOM 2652 C CA . THR A 1 320 ? 27.165 -19.773 28.011 1.00 77.56 320 THR A CA 1
ATOM 2653 C C . THR A 1 320 ? 26.580 -21.137 27.644 1.00 77.56 320 THR A C 1
ATOM 2655 O O . THR A 1 320 ? 26.500 -22.023 28.499 1.00 77.56 320 THR A O 1
ATOM 2658 N N . GLN A 1 321 ? 26.243 -21.368 26.372 1.00 73.38 321 GLN A N 1
ATOM 2659 C CA . GLN A 1 321 ? 25.805 -22.680 25.884 1.00 73.38 321 GLN A CA 1
ATOM 2660 C C . GLN A 1 321 ? 26.903 -23.743 26.027 1.00 73.38 321 GLN A C 1
ATOM 2662 O O . GLN A 1 321 ? 26.626 -24.856 26.483 1.00 73.38 321 GLN A O 1
ATOM 2667 N N . VAL A 1 322 ? 28.160 -23.405 25.717 1.00 74.25 322 VAL A N 1
ATOM 2668 C CA . VAL A 1 322 ? 29.306 -24.308 25.925 1.00 74.25 322 VAL A CA 1
ATOM 2669 C C . VAL A 1 322 ? 29.505 -24.620 27.413 1.00 74.25 322 VAL A C 1
ATOM 2671 O O . VAL A 1 322 ? 29.738 -25.777 27.766 1.00 74.25 322 VAL A O 1
ATOM 2674 N N . ARG A 1 323 ? 29.357 -23.628 28.305 1.00 67.50 323 ARG A N 1
ATOM 2675 C CA . ARG A 1 323 ? 29.403 -23.840 29.764 1.00 67.50 323 ARG A CA 1
ATOM 2676 C C . ARG A 1 323 ? 28.279 -24.755 30.256 1.00 67.50 323 ARG A C 1
ATOM 2678 O O . ARG A 1 323 ? 28.566 -25.682 31.006 1.00 67.50 323 ARG A O 1
ATOM 2685 N N . LYS A 1 324 ? 27.036 -24.566 29.794 1.00 59.69 324 LYS A N 1
ATOM 2686 C CA . LYS A 1 324 ? 25.889 -25.433 30.139 1.00 59.69 324 LYS A CA 1
ATOM 2687 C C . LYS A 1 324 ? 26.088 -26.879 29.672 1.00 59.69 324 LYS A C 1
ATOM 2689 O O . LYS A 1 324 ? 25.777 -27.801 30.416 1.00 59.69 324 LYS A O 1
ATOM 2694 N N . ARG A 1 325 ? 26.672 -27.091 28.485 1.00 56.34 325 ARG A N 1
ATOM 2695 C CA . ARG A 1 325 ? 27.009 -28.435 27.971 1.00 56.34 325 ARG A CA 1
ATOM 2696 C C . ARG A 1 325 ? 28.137 -29.128 28.744 1.00 56.34 325 ARG A C 1
ATOM 2698 O O . ARG A 1 325 ? 28.227 -30.349 28.705 1.00 56.34 325 ARG A O 1
ATOM 2705 N N . ARG A 1 326 ? 28.992 -28.374 29.443 1.00 54.09 326 ARG A N 1
ATOM 2706 C CA . ARG A 1 326 ? 30.081 -28.914 30.275 1.00 54.09 326 ARG A CA 1
ATOM 2707 C C . ARG A 1 326 ? 29.668 -29.261 31.707 1.00 54.09 326 ARG A C 1
ATOM 2709 O O . ARG A 1 326 ? 30.514 -29.761 32.440 1.00 54.09 326 ARG A O 1
ATOM 2716 N N . VAL A 1 327 ? 28.416 -29.036 32.117 1.00 44.03 327 VAL A N 1
ATOM 2717 C CA . VAL A 1 327 ? 27.917 -29.511 33.418 1.00 44.03 327 VAL A CA 1
ATOM 2718 C C . VAL A 1 327 ? 27.459 -30.967 33.255 1.00 44.03 327 VAL A C 1
ATOM 2720 O O . VAL A 1 327 ? 26.453 -31.204 32.586 1.00 44.03 327 VAL A O 1
ATOM 2723 N N . PRO A 1 328 ? 28.149 -31.969 33.833 1.00 42.69 328 PRO A N 1
ATOM 2724 C CA . PRO A 1 328 ? 27.683 -33.345 33.769 1.00 42.69 328 PRO A CA 1
ATOM 2725 C C . PRO A 1 328 ? 26.390 -33.451 34.577 1.00 42.69 328 PRO A C 1
ATOM 2727 O O . PRO A 1 328 ? 26.370 -33.141 35.771 1.00 42.69 328 PRO A O 1
ATOM 2730 N N . CYS A 1 329 ? 25.308 -33.893 33.936 1.00 40.22 329 CYS A N 1
ATOM 2731 C CA . CYS A 1 329 ? 24.068 -34.257 34.608 1.00 40.22 329 CYS A CA 1
ATOM 2732 C C . CYS A 1 329 ? 24.354 -35.372 35.621 1.00 40.22 329 CYS A C 1
ATOM 2734 O O . CYS A 1 329 ? 24.383 -36.555 35.291 1.00 40.22 329 CYS A O 1
ATOM 2736 N N . ARG A 1 330 ? 24.538 -34.993 36.884 1.00 45.31 330 ARG A N 1
ATOM 2737 C CA . ARG A 1 330 ? 24.753 -35.885 38.029 1.00 45.31 330 ARG A CA 1
ATOM 2738 C C . ARG A 1 330 ? 23.473 -36.634 38.457 1.00 45.31 330 ARG A C 1
ATOM 2740 O O . ARG A 1 330 ? 23.346 -36.991 39.619 1.00 45.31 330 ARG A O 1
ATOM 2747 N N . ASN A 1 331 ? 22.539 -36.887 37.530 1.00 46.69 331 ASN A N 1
ATOM 2748 C CA . ASN A 1 331 ? 21.194 -37.416 37.809 1.00 46.69 331 ASN A CA 1
ATOM 2749 C C . ASN A 1 331 ? 20.856 -38.767 37.154 1.00 46.69 331 ASN A C 1
ATOM 2751 O O . ASN A 1 331 ? 19.733 -39.238 37.290 1.00 46.69 331 ASN A O 1
ATOM 2755 N N . VAL A 1 332 ? 21.817 -39.466 36.544 1.00 44.34 332 VAL A N 1
ATOM 2756 C CA . VAL A 1 332 ? 21.591 -40.859 36.094 1.00 44.34 332 VAL A CA 1
ATOM 2757 C C . VAL A 1 332 ? 21.536 -41.843 37.281 1.00 44.34 332 VAL A C 1
ATOM 2759 O O . VAL A 1 332 ? 20.899 -42.889 37.202 1.00 44.34 332 VAL A O 1
ATOM 2762 N N . VAL A 1 333 ? 22.106 -41.477 38.436 1.00 46.91 333 VAL A N 1
ATOM 2763 C CA . VAL A 1 333 ? 22.091 -42.314 39.655 1.00 46.91 333 VAL A CA 1
ATOM 2764 C C . VAL A 1 333 ? 20.711 -42.346 40.333 1.00 46.91 333 VAL A C 1
ATOM 2766 O O . VAL A 1 333 ? 20.398 -43.305 41.033 1.00 46.91 333 VAL A O 1
ATOM 2769 N N . TYR A 1 334 ? 19.849 -41.352 40.091 1.00 39.72 334 TYR A N 1
ATOM 2770 C CA . TYR A 1 334 ? 18.487 -41.341 40.639 1.00 39.72 334 TYR A CA 1
ATOM 2771 C C . TYR A 1 334 ? 17.508 -42.207 39.837 1.00 39.72 334 TYR A C 1
ATOM 2773 O O . TYR A 1 334 ? 16.564 -42.739 40.414 1.00 39.72 334 TYR A O 1
ATOM 2781 N N . PHE A 1 335 ? 17.752 -42.408 38.540 1.00 39.50 335 PHE A N 1
ATOM 2782 C CA . PHE A 1 335 ? 16.839 -43.163 37.675 1.00 39.50 335 PHE A CA 1
ATOM 2783 C C . PHE A 1 335 ? 17.026 -44.687 37.781 1.00 39.50 335 PHE A C 1
ATOM 2785 O O . PHE A 1 335 ? 16.073 -45.441 37.626 1.00 39.50 335 PHE A O 1
ATOM 2792 N N . LEU A 1 336 ? 18.229 -45.159 38.131 1.00 41.66 336 LEU A N 1
ATOM 2793 C CA . LEU A 1 336 ? 18.514 -46.595 38.289 1.00 41.66 336 LEU A CA 1
ATOM 2794 C C . LEU A 1 336 ? 18.110 -47.173 39.656 1.00 41.66 336 LEU A C 1
ATOM 2796 O O . LEU A 1 336 ? 18.152 -48.385 39.839 1.00 41.66 336 LEU A O 1
ATOM 2800 N N . LYS A 1 337 ? 17.693 -46.338 40.617 1.00 45.69 337 LYS A N 1
ATOM 2801 C CA . LYS A 1 337 ? 17.324 -46.791 41.969 1.00 45.69 337 LYS A CA 1
ATOM 2802 C C . LYS A 1 337 ? 15.829 -47.093 42.147 1.00 45.69 337 LYS A C 1
ATOM 2804 O O . LYS A 1 337 ? 15.440 -47.530 43.222 1.00 45.69 337 LYS A O 1
ATOM 2809 N N . GLN A 1 338 ? 15.005 -46.891 41.113 1.00 43.94 338 GLN A N 1
ATOM 2810 C CA . GLN A 1 338 ? 13.559 -47.176 41.140 1.00 43.94 338 GLN A CA 1
ATOM 2811 C C . GLN A 1 338 ? 13.129 -48.426 40.352 1.00 43.94 338 GLN A C 1
ATOM 2813 O O . GLN A 1 338 ? 11.942 -48.719 40.296 1.00 43.94 338 GLN A O 1
ATOM 2818 N N . MET A 1 339 ? 14.064 -49.200 39.790 1.00 43.66 339 MET A N 1
ATOM 2819 C CA . MET A 1 339 ? 13.758 -50.451 39.069 1.00 43.66 339 MET A CA 1
ATOM 2820 C C . MET A 1 339 ? 14.247 -51.716 39.794 1.00 43.66 339 MET A C 1
ATOM 2822 O O . MET A 1 339 ? 14.531 -52.737 39.175 1.00 43.66 339 MET A O 1
ATOM 2826 N N . SER A 1 340 ? 14.368 -51.668 41.118 1.00 47.00 340 SER A N 1
ATOM 2827 C CA . SER A 1 340 ? 14.604 -52.861 41.937 1.00 47.00 340 SER A CA 1
ATOM 2828 C C . SER A 1 340 ? 13.777 -52.794 43.210 1.00 47.00 340 SER A C 1
ATOM 2830 O O . SER A 1 340 ? 14.316 -52.493 44.271 1.00 47.00 340 SER A O 1
ATOM 2832 N N . VAL A 1 341 ? 12.476 -53.051 43.069 1.00 44.62 341 VAL A N 1
ATOM 2833 C CA . VAL A 1 341 ? 11.657 -53.801 44.034 1.00 44.62 341 VAL A CA 1
ATOM 2834 C C . VAL A 1 341 ? 10.657 -54.620 43.236 1.00 44.62 341 VAL A C 1
ATOM 2836 O O . VAL A 1 341 ? 9.959 -54.002 42.401 1.00 44.62 341 VAL A O 1
#

InterPro domains:
  IPR016137 RGS domain [PF00615] (166-271)
  IPR016137 RGS domain [PS50132] (163-269)
  IPR016137 RGS domain [SM00315] (163-289)
  IPR036305 RGS domain superfamily [SSF48097] (6-122)
  IPR036305 RGS domain superfamily [SSF48097] (157-277)
  IPR042651 Regulator of G-protein signaling 22 [PTHR46583] (3-317)
  IPR044926 RGS, subdomain 2 [G3DSA:1.10.167.10] (1-134)
  IPR044926 RGS, subdomain 2 [G3DSA:1.10.167.10] (138-283)

Secondary structure (DSSP, 8-state):
--HHHHHHHHHHHHHHTTTHHHHHHHHHHHHHHHS-TT-HHHHHHHHHHHHHHHSSTTTTTSTT-SS-HHHHHHHHHHHTSHHHHHHSPPPHHHHHHHHHHHHHHIIIIIHHHHHTSHHHHHHHHHHHHHHHHHHHHHHHHHHHHHHHHHHHHHHHHHHHHHHHHHHHHSHHHHHHHHHHHTTT-STHHHHHHHHHHHHHHHHHHHTT--HHHHHHHHHHHIIIIIS-SSSSS--SS--HHHHHHHHHSTT--STTTTHHHHHHHHHHHHHHHHHHHHHHHHH-HHHHHHHHHHHHHHHHHHHHHHHHHHHHHHHHHHHHHHHHHTS--TTHHHHTTSS--

Sequence (341 aa):
MDERQELIHFMSFLRDHEASVHLMCWLDMEQFQTSPQKEAILRQERWQRLASKYLNEEYFFGAGSPATGEQQQQIVRLAGGPERLQSQCLPNAAIQEIQDIVRNHIEETWLPSFLATPEFTKRQKDKVKLQGADRLSQHVRHRRQTRREASEAQGMRMSASTEIRQVLLHPSSCQQFLNFVSLKGDFLENDVRFWLEVQRYKDLCHSHSDEATIQQKISIIISCFINSSMPPALQIDIPPDQAQRILEERHQLGPYIFREAQMSVFNELMTVWPEFQDFRSSVGEEQLLSVLEQKRAGHRARVRRQRRKEEEEEEEERRTQVRKRRVPCRNVVYFLKQMSV